Protein AF-A0A2D9CFL4-F1 (afdb_monomer)

Structure (mmCIF, N/CA/C/O backbone):
data_AF-A0A2D9CFL4-F1
#
_entry.id   AF-A0A2D9CFL4-F1
#
loop_
_atom_site.group_PDB
_atom_site.id
_atom_site.type_symbol
_atom_site.label_atom_id
_atom_site.label_alt_id
_atom_site.label_comp_id
_atom_site.label_asym_id
_atom_site.label_entity_id
_atom_site.label_seq_id
_atom_site.pdbx_PDB_ins_code
_atom_site.Cartn_x
_atom_site.Cartn_y
_atom_site.Cartn_z
_atom_site.occupancy
_atom_site.B_iso_or_equiv
_atom_site.auth_seq_id
_atom_site.auth_comp_id
_atom_site.auth_asym_id
_atom_site.auth_atom_id
_atom_site.pdbx_PDB_model_num
ATOM 1 N N . MET A 1 1 ? 8.062 23.855 -57.812 1.00 50.62 1 MET A N 1
ATOM 2 C CA . MET A 1 1 ? 8.316 24.877 -56.775 1.00 50.62 1 MET A CA 1
ATOM 3 C C . MET A 1 1 ? 7.070 25.735 -56.629 1.00 50.62 1 MET A C 1
ATOM 5 O O . MET A 1 1 ? 6.826 26.551 -57.503 1.00 50.62 1 MET A O 1
ATOM 9 N N . GLN A 1 2 ? 6.265 25.506 -55.591 1.00 47.91 2 GLN A N 1
ATOM 10 C CA . GLN A 1 2 ? 5.320 26.486 -55.035 1.00 47.91 2 GLN A CA 1
ATOM 11 C C . GLN A 1 2 ? 4.775 25.897 -53.729 1.00 47.91 2 GLN A C 1
ATOM 13 O O . GLN A 1 2 ? 3.945 24.995 -53.737 1.00 47.91 2 GLN A O 1
ATOM 18 N N . LEU A 1 3 ? 5.356 26.343 -52.616 1.00 55.22 3 LEU A N 1
ATOM 19 C CA . LEU A 1 3 ? 4.914 26.067 -51.252 1.00 55.22 3 LEU A CA 1
ATOM 20 C C . LEU A 1 3 ? 4.151 27.313 -50.791 1.00 55.22 3 LEU A C 1
ATOM 22 O O . LEU A 1 3 ? 4.703 28.411 -50.834 1.00 55.22 3 LEU A O 1
ATOM 26 N N . GLY A 1 4 ? 2.879 27.148 -50.430 1.00 55.41 4 GLY A N 1
ATOM 27 C CA . GLY A 1 4 ? 2.050 28.211 -49.858 1.00 55.41 4 GLY A CA 1
ATOM 28 C C . GLY A 1 4 ? 2.362 28.450 -48.371 1.00 55.41 4 GLY A C 1
ATOM 29 O O . GLY A 1 4 ? 2.884 27.548 -47.712 1.00 55.41 4 GLY A O 1
ATOM 30 N N . PRO A 1 5 ? 2.065 29.646 -47.830 1.00 69.44 5 PRO A N 1
ATOM 31 C CA . PRO A 1 5 ? 2.371 29.995 -46.446 1.00 69.44 5 PRO A CA 1
ATOM 32 C C . PRO A 1 5 ? 1.355 29.397 -45.461 1.00 69.44 5 PRO A C 1
ATOM 34 O O . PRO A 1 5 ? 0.146 29.555 -45.610 1.00 69.44 5 PRO A O 1
ATOM 37 N N . THR A 1 6 ? 1.867 28.732 -44.427 1.00 69.44 6 THR A N 1
ATOM 38 C CA . THR A 1 6 ? 1.107 28.238 -43.273 1.00 69.44 6 THR A CA 1
ATOM 39 C C . THR A 1 6 ? 0.969 29.333 -42.214 1.00 69.44 6 THR A C 1
ATOM 41 O O . THR A 1 6 ? 1.965 29.786 -41.650 1.00 69.44 6 THR A O 1
ATOM 44 N N . THR A 1 7 ? -0.267 29.738 -41.938 1.00 72.69 7 THR A N 1
ATOM 45 C CA . THR A 1 7 ? -0.668 30.647 -40.854 1.00 72.69 7 THR A CA 1
ATOM 46 C C . THR A 1 7 ? -0.643 29.916 -39.500 1.00 72.69 7 THR A C 1
ATOM 48 O O . THR A 1 7 ? -1.196 28.818 -39.421 1.00 72.69 7 THR A O 1
ATOM 51 N N . PRO A 1 8 ? -0.050 30.468 -38.424 1.00 72.19 8 PRO A N 1
ATOM 52 C CA . PRO A 1 8 ? -0.165 29.893 -37.082 1.00 72.19 8 PRO A CA 1
ATOM 53 C C . PRO A 1 8 ? -1.479 30.317 -36.389 1.00 72.19 8 PRO A C 1
ATOM 55 O O . PRO A 1 8 ? -1.958 31.428 -36.633 1.00 72.19 8 PRO A O 1
ATOM 58 N N . PRO A 1 9 ? -2.064 29.479 -35.510 1.00 65.88 9 PRO A N 1
ATOM 59 C CA . PRO A 1 9 ? -3.259 29.843 -34.756 1.00 65.88 9 PRO A CA 1
ATOM 60 C C . PRO A 1 9 ? -2.942 30.843 -33.633 1.00 65.88 9 PRO A C 1
ATOM 62 O O . PRO A 1 9 ? -2.018 30.654 -32.839 1.00 65.88 9 PRO A O 1
ATOM 65 N N . GLN A 1 10 ? -3.740 31.911 -33.590 1.00 53.06 10 GLN A N 1
ATOM 66 C CA . GLN A 1 10 ? -3.838 32.874 -32.496 1.00 53.06 10 GLN A CA 1
ATOM 67 C C . GLN A 1 10 ? -4.411 32.182 -31.257 1.00 53.06 10 GLN A C 1
ATOM 69 O O . GLN A 1 10 ? -5.483 31.587 -31.315 1.00 53.06 10 GLN A O 1
ATOM 74 N N . ASN A 1 11 ? -3.695 32.273 -30.139 1.00 61.00 11 ASN A N 1
ATOM 75 C CA . ASN A 1 11 ? -4.182 31.826 -28.843 1.00 61.00 11 ASN A CA 1
ATOM 76 C C . ASN A 1 11 ? -5.005 32.973 -28.238 1.00 61.00 11 ASN A C 1
ATOM 78 O O . ASN A 1 11 ? -4.448 34.002 -27.852 1.00 61.00 11 ASN A O 1
ATOM 82 N N . GLU A 1 12 ? -6.328 32.820 -28.238 1.00 51.22 12 GLU A N 1
ATOM 83 C CA . GLU A 1 12 ? -7.259 33.769 -27.637 1.00 51.22 12 GLU A CA 1
ATOM 84 C C . GLU A 1 12 ? -7.148 33.740 -26.111 1.00 51.22 12 GLU A C 1
ATOM 86 O O . GLU A 1 12 ? -7.230 32.707 -25.448 1.00 51.22 12 GLU A O 1
ATOM 91 N N . GLN A 1 13 ? -6.946 34.931 -25.571 1.00 62.47 13 GLN A N 1
ATOM 92 C CA . GLN A 1 13 ? -6.847 35.257 -24.165 1.00 62.47 13 GLN A CA 1
ATOM 93 C C . GLN A 1 13 ? -8.189 35.870 -23.749 1.00 62.47 13 GLN A C 1
ATOM 95 O O . GLN A 1 13 ? -8.531 36.929 -24.277 1.00 62.47 13 GLN A O 1
ATOM 100 N N . PRO A 1 14 ? -8.957 35.290 -22.812 1.00 63.66 14 PRO A N 1
ATOM 101 C CA . PRO A 1 14 ? -10.066 36.009 -22.217 1.00 63.66 14 PRO A CA 1
ATOM 102 C C . PRO A 1 14 ? -9.584 36.749 -20.969 1.00 63.66 14 PRO A C 1
ATOM 104 O O . PRO A 1 14 ? -9.330 36.168 -19.916 1.00 63.66 14 PRO A O 1
ATOM 107 N N . ALA A 1 15 ? -9.472 38.067 -21.120 1.00 51.94 15 ALA A N 1
ATOM 108 C CA . ALA A 1 15 ? -9.584 39.022 -20.032 1.00 51.94 15 ALA A CA 1
ATOM 109 C C . ALA A 1 15 ? -11.064 39.393 -19.865 1.00 51.94 15 ALA A C 1
ATOM 111 O O . ALA A 1 15 ? -11.655 39.931 -20.795 1.00 51.94 15 ALA A O 1
ATOM 112 N N . ALA A 1 16 ? -11.643 39.116 -18.698 1.00 51.16 16 ALA A N 1
ATOM 113 C CA . ALA A 1 16 ? -12.886 39.690 -18.170 1.00 51.16 16 ALA A CA 1
ATOM 114 C C . ALA A 1 16 ? -13.160 39.022 -16.809 1.00 51.16 16 ALA A C 1
ATOM 116 O O . ALA A 1 16 ? -12.862 37.848 -16.649 1.00 51.16 16 ALA A O 1
ATOM 117 N N . GLN A 1 17 ? -13.760 39.617 -15.790 1.00 50.66 17 GLN A N 1
ATOM 118 C CA . GLN A 1 17 ? -14.129 40.985 -15.464 1.00 50.66 17 GLN A CA 1
ATOM 119 C C . GLN A 1 17 ? -14.566 40.920 -13.997 1.00 50.66 17 GLN A C 1
ATOM 121 O O . GLN A 1 17 ? -15.174 39.947 -13.553 1.00 50.66 17 GLN A O 1
ATOM 126 N N . SER A 1 18 ? -14.258 41.978 -13.266 1.00 55.12 18 SER A N 1
ATOM 127 C CA . SER A 1 18 ? -14.829 42.322 -11.974 1.00 55.12 18 SER A CA 1
ATOM 128 C C . SER A 1 18 ? -16.361 42.314 -12.012 1.00 55.12 18 SER A C 1
ATOM 130 O O . SER A 1 18 ? -16.948 42.925 -12.902 1.00 55.12 18 SER A O 1
ATOM 132 N N . ALA A 1 19 ? -17.005 41.752 -10.993 1.00 48.12 19 ALA A N 1
ATOM 133 C CA . ALA A 1 19 ? -18.333 42.192 -10.581 1.00 48.12 19 ALA A CA 1
ATOM 134 C C . ALA A 1 19 ? -18.499 41.977 -9.077 1.00 48.12 19 ALA A C 1
ATOM 136 O O . ALA A 1 19 ? -18.469 40.857 -8.573 1.00 48.12 19 ALA A O 1
ATOM 137 N N . ALA A 1 20 ? -18.639 43.098 -8.379 1.00 53.94 20 ALA A N 1
ATOM 138 C CA . ALA A 1 20 ? -19.121 43.176 -7.019 1.00 53.94 20 ALA A CA 1
ATOM 139 C C . ALA A 1 20 ? -20.536 42.589 -6.926 1.00 53.94 20 ALA A C 1
ATOM 141 O O . ALA A 1 20 ? -21.371 42.818 -7.802 1.00 53.94 20 ALA A O 1
ATOM 142 N N . THR A 1 21 ? -20.834 41.886 -5.840 1.00 50.22 21 THR A N 1
ATOM 143 C CA . THR A 1 21 ? -22.212 41.714 -5.380 1.00 50.22 21 THR A CA 1
ATOM 144 C C . THR A 1 21 ? -22.202 41.712 -3.860 1.00 50.22 21 THR A C 1
ATOM 146 O O . THR A 1 21 ? -21.910 40.709 -3.215 1.00 50.22 21 THR A O 1
ATOM 149 N N . ASP A 1 22 ? -22.486 42.896 -3.324 1.00 48.88 22 ASP A N 1
ATOM 150 C CA . ASP A 1 22 ? -23.116 43.082 -2.026 1.00 48.88 22 ASP A CA 1
ATOM 151 C C . ASP A 1 22 ? -24.413 42.269 -1.975 1.00 48.88 22 ASP A C 1
ATOM 153 O O . ASP A 1 22 ? -25.321 42.481 -2.779 1.00 48.88 22 ASP A O 1
ATOM 157 N N . ALA A 1 23 ? -24.511 41.367 -1.005 1.00 48.19 23 ALA A N 1
ATOM 158 C CA . ALA A 1 23 ? -25.781 40.868 -0.502 1.00 48.19 23 ALA A CA 1
ATOM 159 C C . ALA A 1 23 ? -25.583 40.419 0.948 1.00 48.19 23 ALA A C 1
ATOM 161 O O . ALA A 1 23 ? -25.202 39.286 1.237 1.00 48.19 23 ALA A O 1
ATOM 162 N N . GLN A 1 24 ? -25.841 41.351 1.865 1.00 51.19 24 GLN A N 1
ATOM 163 C CA . GLN A 1 24 ? -26.189 41.044 3.245 1.00 51.19 24 GLN A CA 1
ATOM 164 C C . GLN A 1 24 ? -27.402 40.108 3.244 1.00 51.19 24 GLN A C 1
ATOM 166 O O . GLN A 1 24 ? -28.500 40.509 2.862 1.00 51.19 24 GLN A O 1
ATOM 171 N N . MET A 1 25 ? -27.210 38.873 3.700 1.00 50.62 25 MET A N 1
ATOM 172 C CA . MET A 1 25 ? -28.300 37.989 4.088 1.00 50.62 25 MET A CA 1
ATOM 173 C C . MET A 1 25 ? -28.010 37.487 5.498 1.00 50.62 25 MET A C 1
ATOM 175 O O . MET A 1 25 ? -27.181 36.612 5.728 1.00 50.62 25 MET A O 1
ATOM 179 N N . THR A 1 26 ? -28.669 38.139 6.449 1.00 51.66 26 THR A N 1
ATOM 180 C CA . THR A 1 26 ? -28.831 37.716 7.836 1.00 51.66 26 THR A CA 1
ATOM 181 C C . THR A 1 26 ? -29.447 36.323 7.862 1.00 51.66 26 THR A C 1
ATOM 183 O O . THR A 1 26 ? -30.619 36.160 7.520 1.00 51.66 26 THR A O 1
ATOM 186 N N . GLN A 1 27 ? -28.656 35.328 8.255 1.00 43.97 27 GLN A N 1
ATOM 187 C CA . GLN A 1 27 ? -29.139 33.989 8.551 1.00 43.97 27 GLN A CA 1
ATOM 188 C C . GLN A 1 27 ? -28.862 33.711 10.028 1.00 43.97 27 GLN A C 1
ATOM 190 O O . GLN A 1 27 ? -27.739 33.404 10.428 1.00 43.97 27 GLN A O 1
ATOM 195 N N . ASP A 1 28 ? -29.910 33.892 10.834 1.00 47.69 28 ASP A N 1
ATOM 196 C CA . ASP A 1 28 ? -30.005 33.370 12.193 1.00 47.69 28 ASP A CA 1
ATOM 197 C C . ASP A 1 28 ? -29.643 31.883 12.166 1.00 47.69 28 ASP A C 1
ATOM 199 O O . ASP A 1 28 ? -30.346 31.063 11.571 1.00 47.69 28 ASP A O 1
ATOM 203 N N . THR A 1 29 ? -28.510 31.548 12.780 1.00 45.47 29 THR A N 1
ATOM 204 C CA . THR A 1 29 ? -28.072 30.166 12.963 1.00 45.47 29 THR A CA 1
ATOM 205 C C . THR A 1 29 ? -28.449 29.766 14.389 1.00 45.47 29 THR A C 1
ATOM 207 O O . THR A 1 29 ? -27.971 30.405 15.327 1.00 45.47 29 THR A O 1
ATOM 210 N N . PRO A 1 30 ? -29.323 28.764 14.587 1.00 55.56 30 PRO A N 1
ATOM 211 C CA . PRO A 1 30 ? -29.626 28.260 15.913 1.00 55.56 30 PRO A CA 1
ATOM 212 C C . PRO A 1 30 ? -28.380 27.611 16.513 1.00 55.56 30 PRO A C 1
ATOM 214 O O . PRO A 1 30 ? -27.692 26.819 15.870 1.00 55.56 30 PRO A O 1
ATOM 217 N N . ASP A 1 31 ? -28.139 27.997 17.758 1.00 49.88 31 ASP A N 1
ATOM 218 C CA . ASP A 1 31 ? -27.140 27.540 18.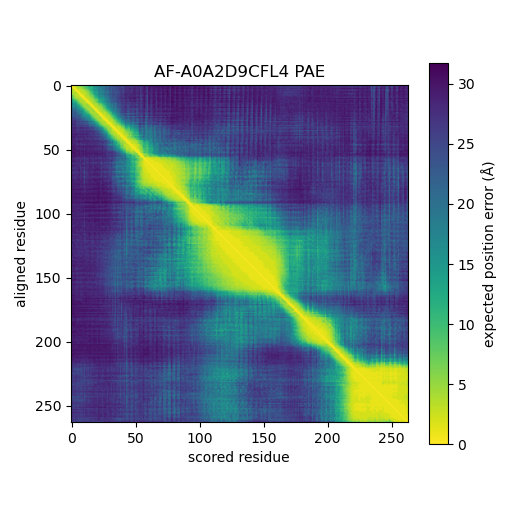713 1.00 49.88 31 ASP A CA 1
ATOM 219 C C . ASP A 1 31 ? -27.034 26.001 18.748 1.00 49.88 31 ASP A C 1
ATOM 221 O O . ASP A 1 31 ? -27.702 25.315 19.522 1.00 49.88 31 ASP A O 1
ATOM 225 N N . SER A 1 32 ? -26.226 25.432 17.850 1.00 46.88 32 SER A N 1
ATOM 226 C CA . SER A 1 32 ? -25.741 24.063 17.979 1.00 46.88 32 SER A CA 1
ATOM 227 C C . SER A 1 32 ? -24.405 24.140 18.698 1.00 46.88 32 SER A C 1
ATOM 229 O O . SER A 1 32 ? -23.429 24.625 18.124 1.00 46.88 32 SER A O 1
ATOM 231 N N . GLY A 1 33 ? -24.370 23.672 19.945 1.00 51.31 33 GLY A N 1
ATOM 232 C CA . GLY A 1 33 ? -23.150 23.498 20.723 1.00 51.31 33 GLY A CA 1
ATOM 233 C C . GLY A 1 33 ? -22.171 22.585 19.990 1.00 51.31 33 GLY A C 1
ATOM 234 O O . GLY A 1 33 ? -22.186 21.366 20.154 1.00 51.31 33 GLY A O 1
ATOM 235 N N . VAL A 1 34 ? -21.326 23.187 19.157 1.00 44.16 34 VAL A N 1
ATOM 236 C CA . VAL A 1 34 ? -20.153 22.542 18.588 1.00 44.16 34 VAL A CA 1
ATOM 237 C C . VAL A 1 34 ? -19.165 22.425 19.733 1.00 44.16 34 VAL A C 1
ATOM 239 O O . VAL A 1 34 ? -18.639 23.418 20.229 1.00 44.16 34 VAL A O 1
ATOM 242 N N . VAL A 1 35 ? -18.953 21.191 20.181 1.00 54.66 35 VAL A N 1
ATOM 243 C CA . VAL A 1 35 ? -17.820 20.829 21.024 1.00 54.66 35 VAL A CA 1
ATOM 244 C C . VAL A 1 35 ? -16.569 21.288 20.285 1.00 54.66 35 VAL A C 1
ATOM 246 O O . VAL A 1 35 ? -16.201 20.717 19.258 1.00 54.66 35 VAL A O 1
ATOM 249 N N . GLU A 1 36 ? -15.958 22.360 20.782 1.00 43.25 36 GLU A N 1
ATOM 250 C CA . GLU A 1 36 ? -14.652 22.838 20.358 1.00 43.25 36 GLU A CA 1
ATOM 251 C C . GLU A 1 36 ? -13.648 21.731 20.685 1.00 43.25 36 GLU A C 1
ATOM 253 O O . GLU A 1 36 ? -13.097 21.636 21.782 1.00 43.25 36 GLU A O 1
ATOM 258 N N . VAL A 1 37 ? -13.472 20.811 19.736 1.00 55.53 37 VAL A N 1
ATOM 259 C CA . VAL A 1 37 ? -12.362 19.872 19.747 1.00 55.53 37 VAL A CA 1
ATOM 260 C C . VAL A 1 37 ? -11.133 20.738 19.559 1.00 55.53 37 VAL A C 1
ATOM 262 O O . VAL A 1 37 ? -10.772 21.111 18.446 1.00 55.53 37 VAL A O 1
ATOM 265 N N . GLN A 1 38 ? -10.535 21.102 20.688 1.00 49.78 38 GLN A N 1
ATOM 266 C CA . GLN A 1 38 ? -9.247 21.751 20.790 1.00 49.78 38 GLN A CA 1
ATOM 267 C C . GLN A 1 38 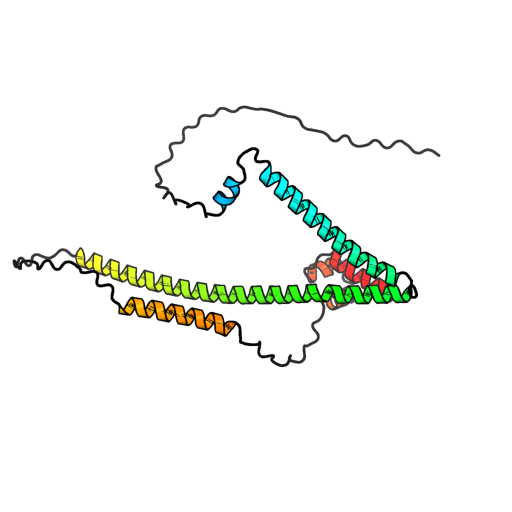? -8.218 20.821 20.142 1.00 49.78 38 GLN A C 1
ATOM 269 O O . GLN A 1 38 ? -7.602 19.978 20.793 1.00 49.78 38 GLN A O 1
ATOM 274 N N . THR A 1 39 ? -8.079 20.927 18.820 1.00 52.44 39 THR A N 1
ATOM 275 C CA . THR A 1 39 ? -7.041 20.255 18.054 1.00 52.44 39 THR A CA 1
ATOM 276 C C . THR A 1 39 ? -5.725 20.861 18.502 1.00 52.44 39 THR A C 1
ATOM 278 O O . THR A 1 39 ? -5.308 21.911 18.014 1.00 52.44 39 THR A O 1
ATOM 281 N N . GLN A 1 40 ? -5.099 20.227 19.493 1.00 55.34 40 GLN A N 1
ATOM 282 C CA . GLN A 1 40 ? -3.728 20.521 19.866 1.00 55.34 40 GLN A CA 1
ATOM 283 C C . GLN A 1 40 ? -2.885 20.404 18.594 1.00 55.34 40 GLN A C 1
ATOM 285 O O . GLN A 1 40 ? -2.874 19.333 17.978 1.00 55.34 40 GLN A O 1
ATOM 290 N N . PRO A 1 41 ? -2.216 21.485 18.160 1.00 53.94 41 PRO A N 1
ATOM 291 C CA . PRO A 1 41 ? -1.360 21.430 16.994 1.00 53.94 41 PRO A CA 1
ATOM 292 C C . PRO A 1 41 ? -0.260 20.413 17.288 1.00 53.94 41 PRO A C 1
ATOM 294 O O . PRO A 1 41 ? 0.592 20.616 18.153 1.00 53.94 41 PRO A O 1
ATOM 297 N N . SER A 1 42 ? -0.317 19.281 16.589 1.00 60.19 42 SER A N 1
ATOM 298 C CA . SER A 1 42 ? 0.716 18.254 16.597 1.00 60.19 42 SER A CA 1
ATOM 299 C C . SER A 1 42 ? 2.075 18.929 16.395 1.00 60.19 42 SER A C 1
ATOM 301 O O . SER A 1 42 ? 2.287 19.605 15.385 1.00 60.19 42 SER A O 1
ATOM 303 N N . GLY A 1 43 ? 2.959 18.782 17.388 1.00 56.03 43 GLY A N 1
ATOM 304 C CA . GLY A 1 43 ? 4.163 19.585 17.653 1.00 56.03 43 GLY A CA 1
ATOM 305 C C . GLY A 1 43 ? 5.292 19.557 16.617 1.00 56.03 43 GLY A C 1
ATOM 306 O O . GLY A 1 43 ? 6.444 19.784 16.972 1.00 56.03 43 GLY A O 1
ATOM 307 N N . TYR A 1 44 ? 4.991 19.311 15.345 1.00 59.22 44 TYR A N 1
ATOM 308 C CA . TYR A 1 44 ? 5.951 19.390 14.246 1.00 59.22 44 TYR A CA 1
ATOM 309 C C . TYR A 1 44 ? 5.935 20.751 13.531 1.00 59.22 44 TYR A C 1
ATOM 311 O O . TYR A 1 44 ? 6.928 21.114 12.904 1.00 59.22 44 TYR A O 1
ATOM 319 N N . GLY A 1 45 ? 4.861 21.541 13.664 1.00 54.34 45 GLY A N 1
ATOM 320 C CA . GLY A 1 45 ? 4.751 22.862 13.022 1.00 54.34 45 GLY A CA 1
ATOM 321 C C . GLY A 1 45 ? 5.665 23.939 13.624 1.00 54.34 45 GLY A C 1
ATOM 322 O O . GLY A 1 45 ? 6.217 24.764 12.901 1.00 54.34 45 GLY A O 1
ATOM 323 N N . SER A 1 46 ? 5.921 23.889 14.934 1.00 60.38 46 SER A N 1
ATOM 324 C CA . SER A 1 46 ? 6.671 24.938 15.644 1.00 60.38 46 SER A CA 1
ATOM 325 C C . SER A 1 46 ? 8.189 24.886 15.435 1.00 60.38 46 SER A C 1
ATOM 327 O O . SER A 1 46 ? 8.882 25.874 15.686 1.00 60.38 46 SER A O 1
ATOM 329 N N . LEU A 1 47 ? 8.728 23.757 14.958 1.00 60.94 47 LEU A N 1
ATOM 330 C CA . LEU A 1 47 ? 10.141 23.664 14.584 1.00 60.94 47 LEU A CA 1
ATOM 331 C C . LEU A 1 47 ? 10.423 24.368 13.257 1.00 60.94 47 LEU A C 1
ATOM 333 O O . LEU A 1 47 ? 11.464 25.004 13.136 1.00 60.94 47 LEU A O 1
ATOM 337 N N . LEU A 1 48 ? 9.504 24.306 12.290 1.00 57.34 48 LEU A N 1
ATOM 338 C CA . LEU A 1 48 ? 9.672 24.956 10.986 1.00 57.34 48 LEU A CA 1
ATOM 339 C C . LEU A 1 48 ? 9.450 26.470 11.061 1.00 57.34 48 LEU A C 1
ATOM 341 O O . LEU A 1 48 ? 10.153 27.227 10.396 1.00 57.34 48 LEU A O 1
ATOM 345 N N . GLU A 1 49 ? 8.556 26.927 11.934 1.00 57.03 49 GLU A N 1
ATOM 346 C CA . GLU A 1 49 ? 8.249 28.353 12.087 1.00 57.03 49 GLU A CA 1
ATOM 347 C C . GLU A 1 49 ? 9.404 29.150 12.729 1.00 57.03 49 GLU A C 1
ATOM 349 O O . GLU A 1 49 ? 9.612 30.319 12.412 1.00 57.03 49 GLU A O 1
ATOM 354 N N . ARG A 1 50 ? 10.264 28.496 13.529 1.00 57.72 50 ARG A N 1
ATOM 355 C CA . ARG A 1 50 ? 11.503 29.106 14.056 1.00 57.72 50 ARG A CA 1
ATOM 356 C C . ARG A 1 50 ? 12.572 29.371 12.994 1.00 57.72 50 ARG A C 1
ATOM 358 O O . ARG A 1 50 ? 13.457 30.188 13.236 1.00 57.72 50 ARG A O 1
ATOM 365 N N . PHE A 1 51 ? 12.514 28.712 11.837 1.00 57.59 51 PHE A N 1
ATOM 366 C CA . PHE A 1 51 ? 13.495 28.918 10.766 1.00 57.59 51 PHE A CA 1
ATOM 367 C C . PHE A 1 51 ? 13.125 30.053 9.808 1.00 57.59 51 PHE A C 1
ATOM 369 O O . PHE A 1 51 ? 13.949 30.414 8.971 1.00 57.59 51 PHE A O 1
ATOM 376 N N . ASN A 1 52 ? 11.935 30.645 9.952 1.00 58.38 52 ASN A N 1
ATOM 377 C CA . ASN A 1 52 ? 11.456 31.708 9.068 1.00 58.38 52 ASN A CA 1
ATOM 378 C C . ASN A 1 52 ? 11.655 33.130 9.638 1.00 58.38 52 ASN A C 1
ATOM 380 O O . ASN A 1 52 ? 11.121 34.096 9.101 1.00 58.38 52 ASN A O 1
ATOM 384 N N . ALA A 1 53 ? 12.435 33.277 10.718 1.00 55.78 53 ALA A N 1
ATOM 385 C CA . ALA A 1 53 ? 12.800 34.578 11.278 1.00 55.78 53 ALA A CA 1
ATOM 386 C C . ALA A 1 53 ? 13.893 35.264 10.427 1.00 55.78 53 ALA A C 1
ATOM 388 O O . ALA A 1 53 ? 15.092 35.017 10.570 1.00 55.78 53 ALA A O 1
ATOM 389 N N . GLU A 1 54 ? 13.403 36.078 9.494 1.00 57.06 54 GLU A N 1
ATOM 390 C CA . GLU A 1 54 ? 13.976 37.254 8.828 1.00 57.06 54 GLU A CA 1
ATOM 391 C C . GLU A 1 54 ? 15.502 37.493 8.963 1.00 57.06 54 GLU A C 1
ATOM 393 O O . GLU A 1 54 ? 16.023 37.932 9.987 1.00 57.06 54 GLU A O 1
ATOM 398 N N . ASN A 1 55 ? 16.216 37.303 7.845 1.00 61.25 55 ASN A N 1
ATOM 399 C CA . ASN A 1 55 ? 17.551 37.850 7.537 1.00 61.25 55 ASN A CA 1
ATOM 400 C C . ASN A 1 55 ? 18.764 37.358 8.345 1.00 61.25 55 ASN A C 1
ATOM 402 O O . ASN A 1 55 ? 19.795 38.037 8.383 1.00 61.25 55 ASN A O 1
ATOM 406 N N . SER A 1 56 ? 18.733 36.154 8.916 1.00 64.25 56 SER A N 1
ATOM 407 C CA . SER A 1 56 ? 19.980 35.551 9.396 1.00 64.25 56 SER A CA 1
ATOM 408 C C . SER A 1 56 ? 20.803 35.004 8.214 1.00 64.25 56 SER A C 1
ATOM 410 O O . SER A 1 56 ? 20.386 34.126 7.466 1.00 64.25 56 SER A O 1
ATOM 412 N N . LEU A 1 57 ? 22.012 35.538 8.021 1.00 79.38 57 LEU A N 1
ATOM 413 C CA . LEU A 1 57 ? 22.992 35.066 7.025 1.00 79.38 57 LEU A CA 1
ATOM 414 C C . LEU A 1 57 ? 23.393 33.589 7.232 1.00 79.38 57 LEU A C 1
ATOM 416 O O . LEU A 1 57 ? 23.833 32.922 6.298 1.00 79.38 57 LEU A O 1
ATOM 420 N N . LEU A 1 58 ? 23.224 33.071 8.451 1.00 78.81 58 LEU A N 1
ATOM 421 C CA . LEU A 1 58 ? 23.606 31.720 8.867 1.00 78.81 58 LEU A CA 1
ATOM 422 C C . LEU A 1 58 ? 22.838 30.580 8.161 1.00 78.81 58 LEU A C 1
ATOM 424 O O . LEU A 1 58 ? 23.508 29.711 7.599 1.00 78.81 58 LEU A O 1
ATOM 428 N N . PRO A 1 59 ? 21.489 30.537 8.129 1.00 82.75 59 PRO A N 1
ATOM 429 C CA . PRO A 1 59 ? 20.751 29.501 7.400 1.00 82.75 59 PRO A CA 1
ATOM 430 C C . PRO A 1 59 ? 21.059 29.493 5.899 1.00 82.75 59 PRO A C 1
ATOM 432 O O . PRO A 1 59 ? 21.211 28.418 5.320 1.00 82.75 59 PRO A O 1
ATOM 435 N N . ASN A 1 60 ? 21.256 30.660 5.277 1.00 83.88 60 ASN A N 1
ATOM 436 C CA . ASN A 1 60 ? 21.612 30.736 3.857 1.00 83.88 60 ASN A CA 1
ATOM 437 C C . ASN A 1 60 ? 22.987 30.108 3.577 1.00 83.88 60 ASN A C 1
ATOM 439 O O . ASN A 1 60 ? 23.134 29.354 2.615 1.00 83.88 60 ASN A O 1
ATOM 443 N N . ILE A 1 61 ? 23.982 30.346 4.439 1.00 91.94 61 ILE A N 1
ATOM 444 C CA . ILE A 1 61 ? 25.310 29.721 4.319 1.00 91.94 61 ILE A CA 1
ATOM 445 C C . ILE A 1 61 ? 25.219 28.197 4.486 1.00 91.94 61 ILE A C 1
ATOM 447 O O . ILE A 1 61 ? 25.903 27.463 3.772 1.00 91.94 61 ILE A O 1
ATOM 451 N N . LEU A 1 62 ? 24.354 27.705 5.378 1.00 92.00 62 LEU A N 1
ATOM 452 C CA . LEU A 1 62 ? 24.169 26.269 5.598 1.00 92.00 62 LEU A CA 1
ATOM 453 C C . LEU A 1 62 ? 23.513 25.584 4.391 1.00 92.00 62 LEU A C 1
ATOM 455 O O . LEU A 1 62 ? 23.980 24.527 3.968 1.00 92.00 62 LEU A O 1
ATOM 459 N N . ILE A 1 63 ? 22.496 26.206 3.786 1.00 90.38 63 ILE A N 1
ATOM 460 C CA . ILE A 1 63 ? 21.844 25.692 2.570 1.00 90.38 63 ILE A CA 1
ATOM 461 C C . ILE A 1 63 ? 22.829 25.675 1.397 1.00 90.38 63 ILE A C 1
ATOM 463 O O . ILE A 1 63 ? 22.950 24.657 0.715 1.00 90.38 63 ILE A O 1
ATOM 467 N N . ILE A 1 64 ? 23.586 26.759 1.192 1.00 94.94 64 ILE A N 1
ATOM 468 C CA . ILE A 1 64 ? 24.613 26.824 0.141 1.00 94.94 64 ILE A CA 1
ATOM 469 C C . ILE A 1 64 ? 25.682 25.748 0.381 1.00 94.94 64 ILE A C 1
ATOM 471 O O . ILE A 1 64 ? 26.056 25.035 -0.548 1.00 94.94 64 ILE A O 1
ATOM 475 N N . GLY A 1 65 ? 26.129 25.571 1.627 1.00 96.44 65 GLY A N 1
ATOM 476 C CA . GLY A 1 65 ? 27.091 24.535 2.002 1.00 96.44 65 GLY A CA 1
ATOM 477 C C . GLY A 1 65 ? 26.582 23.119 1.723 1.00 96.44 65 GLY A C 1
ATOM 478 O O . GLY A 1 65 ? 27.298 22.316 1.121 1.00 96.44 65 GLY A O 1
ATOM 479 N N . ALA A 1 66 ? 25.333 22.824 2.090 1.00 95.69 66 ALA A N 1
ATOM 480 C CA . ALA A 1 66 ? 24.697 21.538 1.814 1.00 95.69 66 ALA A CA 1
ATOM 481 C C . ALA A 1 66 ? 24.563 21.283 0.304 1.00 95.69 66 ALA A C 1
ATOM 483 O O . ALA A 1 66 ? 24.855 20.184 -0.171 1.00 95.69 66 ALA A O 1
ATOM 484 N N . MET A 1 67 ? 24.199 22.310 -0.469 1.00 96.19 67 MET A N 1
ATOM 485 C CA . MET A 1 67 ? 24.066 22.200 -1.920 1.00 96.19 67 MET A CA 1
ATOM 486 C C . MET A 1 67 ? 25.422 21.953 -2.599 1.00 96.19 67 MET A C 1
ATOM 488 O O . MET A 1 67 ? 25.538 21.072 -3.450 1.00 96.19 67 MET A O 1
ATOM 492 N N . VAL A 1 68 ? 26.477 22.657 -2.174 1.00 97.25 68 VAL A N 1
ATOM 493 C CA . VAL A 1 68 ? 27.849 22.442 -2.667 1.00 97.25 68 VAL A CA 1
ATOM 494 C C . VAL A 1 68 ? 28.354 21.046 -2.300 1.00 97.25 68 VAL A C 1
ATOM 496 O O . VAL A 1 68 ? 28.961 20.377 -3.139 1.00 97.25 68 VAL A O 1
ATOM 499 N N . MET A 1 69 ? 28.072 20.565 -1.085 1.00 96.88 69 MET A N 1
ATOM 500 C CA . MET A 1 69 ? 28.437 19.211 -0.662 1.00 96.88 69 MET A CA 1
ATOM 501 C C . MET A 1 69 ? 27.739 18.147 -1.522 1.00 96.88 69 MET A C 1
ATOM 503 O O . MET A 1 69 ? 28.378 17.182 -1.943 1.00 96.88 69 MET A O 1
ATOM 507 N N . LEU A 1 70 ? 26.456 18.340 -1.836 1.00 96.50 70 LEU A N 1
ATOM 508 C CA . LEU A 1 70 ? 25.691 17.435 -2.691 1.00 96.50 70 LEU A CA 1
ATOM 509 C C . LEU A 1 70 ? 26.251 17.397 -4.120 1.00 96.50 70 LEU A C 1
ATOM 511 O O . LEU A 1 70 ? 26.500 16.316 -4.657 1.00 96.50 70 LEU A O 1
ATOM 515 N N . VAL A 1 71 ? 26.538 18.562 -4.710 1.00 96.31 71 VAL A N 1
ATOM 516 C CA . VAL A 1 71 ? 27.176 18.659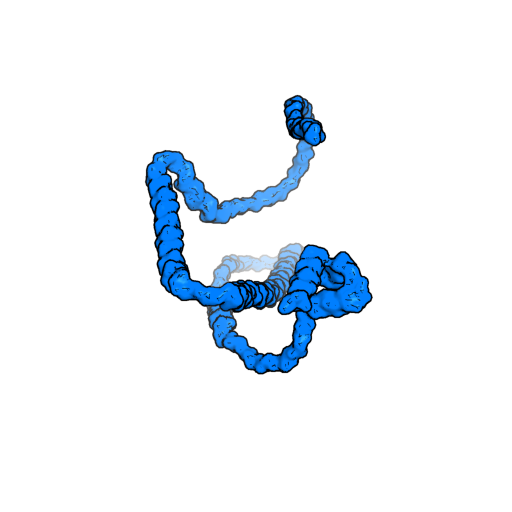 -6.034 1.00 96.31 71 VAL A CA 1
ATOM 517 C C . VAL A 1 71 ? 28.559 18.002 -6.023 1.00 96.31 71 VAL A C 1
ATOM 519 O O . VAL A 1 71 ? 28.904 17.273 -6.954 1.00 96.31 71 VAL A O 1
ATOM 522 N N . PHE A 1 72 ? 29.340 18.188 -4.957 1.00 97.19 72 PHE A N 1
ATOM 523 C CA . PHE A 1 72 ? 30.647 17.551 -4.805 1.00 97.19 72 PHE A CA 1
ATOM 524 C C . PHE A 1 72 ? 30.544 16.022 -4.723 1.00 97.19 72 PHE A C 1
ATOM 526 O O . PHE A 1 72 ? 31.303 15.317 -5.393 1.00 97.19 72 PHE A O 1
ATOM 533 N N . LEU A 1 73 ? 29.589 15.489 -3.954 1.00 95.75 73 LEU A N 1
ATOM 534 C CA . LEU A 1 73 ? 29.331 14.048 -3.876 1.00 95.75 73 LEU A CA 1
ATOM 535 C C . LEU A 1 73 ? 28.886 13.484 -5.226 1.00 95.75 73 LEU A C 1
ATOM 537 O O . LEU A 1 73 ? 29.378 12.432 -5.640 1.00 95.75 73 LEU A O 1
ATOM 541 N N . MET A 1 74 ? 28.037 14.211 -5.950 1.00 94.38 74 MET A N 1
ATOM 542 C CA . MET A 1 74 ? 27.581 13.828 -7.281 1.00 94.38 74 MET A CA 1
ATOM 543 C C . MET A 1 74 ? 28.741 13.831 -8.290 1.00 94.38 74 MET A C 1
ATOM 545 O O . MET A 1 74 ? 28.933 12.850 -9.005 1.00 94.38 74 MET A O 1
ATOM 549 N N . MET A 1 75 ? 29.602 14.857 -8.287 1.00 95.00 75 MET A N 1
ATOM 550 C CA . MET A 1 75 ? 30.818 14.883 -9.113 1.00 95.00 75 MET A CA 1
ATOM 551 C C . MET A 1 75 ? 31.799 13.764 -8.747 1.00 95.00 75 MET A C 1
ATOM 553 O O . MET A 1 75 ? 32.431 13.180 -9.631 1.00 95.00 75 MET A O 1
ATOM 557 N N . ARG A 1 76 ? 31.932 13.433 -7.458 1.00 94.06 76 ARG A N 1
ATOM 558 C CA . ARG A 1 76 ? 32.788 12.337 -6.988 1.00 94.06 76 ARG A CA 1
ATOM 559 C C . ARG A 1 76 ? 32.254 10.975 -7.433 1.00 94.06 76 ARG A C 1
ATOM 561 O O . ARG A 1 76 ? 33.044 10.139 -7.871 1.00 94.06 76 ARG A O 1
ATOM 568 N N . ALA A 1 77 ? 30.940 10.767 -7.368 1.00 88.50 77 ALA A N 1
ATOM 569 C CA . ALA A 1 77 ? 30.287 9.562 -7.871 1.00 88.50 77 ALA A CA 1
ATOM 570 C C . ALA A 1 77 ? 30.456 9.441 -9.394 1.00 88.50 77 ALA A C 1
ATOM 572 O O . ALA A 1 77 ? 30.937 8.413 -9.866 1.00 88.50 77 ALA A O 1
ATOM 573 N N . LEU A 1 78 ? 30.200 10.526 -10.136 1.00 88.25 78 LEU A N 1
ATOM 574 C CA . LEU A 1 78 ? 30.346 10.587 -11.594 1.00 88.25 78 LEU A CA 1
ATOM 575 C C . LEU A 1 78 ? 31.785 10.322 -12.056 1.00 88.25 78 LEU A C 1
ATOM 577 O O . LEU A 1 78 ? 31.998 9.592 -13.027 1.00 88.25 78 LEU A O 1
ATOM 581 N N . ARG A 1 79 ? 32.789 10.866 -11.353 1.00 85.88 79 ARG A N 1
ATOM 582 C CA . ARG A 1 79 ? 34.205 10.582 -11.642 1.00 85.88 79 ARG A CA 1
ATOM 583 C C . ARG A 1 79 ? 34.545 9.110 -11.422 1.00 85.88 79 ARG A C 1
ATOM 585 O O . ARG A 1 79 ? 35.248 8.538 -12.254 1.00 85.88 79 ARG A O 1
ATOM 592 N N . LYS A 1 80 ? 34.026 8.488 -10.355 1.00 83.88 80 LYS A N 1
ATOM 593 C CA . LYS A 1 80 ? 34.264 7.066 -10.063 1.00 83.88 80 LYS A CA 1
ATOM 594 C C . LYS A 1 80 ? 33.683 6.160 -11.158 1.00 83.88 80 LYS A C 1
ATOM 596 O O . LYS A 1 80 ? 34.382 5.263 -11.622 1.00 83.88 80 LYS A O 1
ATOM 601 N N . THR A 1 81 ? 32.468 6.431 -11.634 1.00 80.38 81 THR A N 1
ATOM 602 C CA . THR A 1 81 ? 31.858 5.690 -12.757 1.00 80.38 81 THR A CA 1
ATOM 603 C C . THR A 1 81 ? 32.539 5.970 -14.098 1.00 80.38 81 THR A C 1
ATOM 605 O O . THR A 1 81 ? 32.716 5.062 -14.905 1.00 80.38 81 THR A O 1
ATOM 608 N N . SER A 1 82 ? 32.992 7.204 -14.345 1.00 79.38 82 SER A N 1
ATOM 609 C CA . SER A 1 82 ? 33.669 7.548 -15.604 1.00 79.38 82 SER A CA 1
ATOM 610 C C . SER A 1 82 ? 35.024 6.851 -15.748 1.00 79.38 82 SER A C 1
ATOM 612 O O . SER A 1 82 ? 35.377 6.415 -16.844 1.00 79.38 82 SER A O 1
ATOM 614 N N . GLN A 1 83 ? 35.775 6.695 -14.652 1.00 77.94 83 GLN A N 1
ATOM 615 C CA . GLN A 1 83 ? 37.077 6.028 -14.688 1.00 77.94 83 GLN A CA 1
ATOM 616 C C . GLN A 1 83 ? 36.942 4.530 -15.007 1.00 77.94 83 GLN A C 1
ATOM 618 O O . GLN A 1 83 ? 37.736 4.006 -15.783 1.00 77.94 83 GLN A O 1
ATOM 623 N N . GLN A 1 84 ? 35.884 3.876 -14.513 1.00 76.81 84 GLN A N 1
ATOM 624 C CA . GLN A 1 84 ? 35.551 2.494 -14.878 1.00 76.81 84 GLN A CA 1
ATOM 625 C C . GLN A 1 84 ? 35.155 2.365 -16.358 1.00 76.81 84 GLN A C 1
ATOM 627 O O . GLN A 1 84 ? 35.583 1.424 -17.024 1.00 76.81 84 GLN A O 1
ATOM 632 N N . ASN A 1 85 ? 34.422 3.339 -16.910 1.00 70.06 85 ASN A N 1
ATOM 633 C CA . ASN A 1 85 ? 34.073 3.343 -18.335 1.00 70.06 85 ASN A CA 1
ATOM 634 C C . ASN A 1 85 ? 35.280 3.560 -19.261 1.00 70.06 85 ASN A C 1
ATOM 636 O O . ASN A 1 85 ? 35.321 2.998 -20.353 1.00 70.06 85 ASN A O 1
ATOM 640 N N . ARG A 1 86 ? 36.289 4.336 -18.842 1.00 73.69 86 ARG A N 1
ATOM 641 C CA . ARG A 1 86 ? 37.501 4.558 -19.655 1.00 73.69 86 ARG A CA 1
ATOM 642 C C . ARG A 1 86 ? 38.360 3.303 -19.783 1.00 73.69 86 ARG A C 1
ATOM 644 O O . ARG A 1 86 ? 38.903 3.062 -20.853 1.00 73.69 86 ARG A O 1
ATOM 651 N N . SER A 1 87 ? 38.439 2.484 -18.736 1.00 69.75 87 SER A N 1
ATOM 652 C CA . SER A 1 87 ? 39.145 1.199 -18.799 1.00 69.75 87 SER A CA 1
ATOM 653 C C . SER A 1 87 ? 38.441 0.181 -19.705 1.00 69.75 87 SER A C 1
ATOM 655 O O . SER A 1 87 ? 39.112 -0.660 -20.290 1.00 69.75 87 SER A O 1
ATOM 657 N N . ARG A 1 88 ? 37.115 0.281 -19.872 1.00 61.09 88 ARG A N 1
ATOM 658 C CA . ARG A 1 88 ? 36.324 -0.596 -20.757 1.00 61.09 88 ARG A CA 1
ATOM 659 C C . ARG A 1 88 ? 36.343 -0.166 -22.227 1.00 61.09 88 ARG A C 1
ATOM 661 O O . ARG A 1 88 ? 36.189 -1.000 -23.110 1.00 61.09 88 ARG A O 1
ATOM 668 N N . ALA A 1 89 ? 36.587 1.114 -22.512 1.00 65.25 89 ALA A N 1
ATOM 669 C CA . ALA A 1 89 ? 36.594 1.640 -23.879 1.00 65.25 89 ALA A CA 1
ATOM 670 C C . ALA A 1 89 ? 37.728 1.090 -24.770 1.00 65.25 89 ALA A C 1
ATOM 672 O O . ALA A 1 89 ? 37.602 1.138 -25.988 1.00 65.25 89 ALA A O 1
ATOM 673 N N . ASN A 1 90 ? 38.801 0.537 -24.193 1.00 64.44 90 ASN A N 1
ATOM 674 C CA . ASN A 1 90 ? 39.888 -0.089 -24.959 1.00 64.44 90 ASN A CA 1
ATOM 675 C C . ASN A 1 90 ? 39.683 -1.594 -25.206 1.00 64.44 90 ASN A C 1
ATOM 677 O O . ASN A 1 90 ? 40.471 -2.206 -25.921 1.00 64.44 90 ASN A O 1
ATOM 681 N N . THR A 1 91 ? 38.618 -2.184 -24.664 1.00 67.06 91 THR A N 1
ATOM 682 C CA . THR A 1 91 ? 38.235 -3.585 -24.884 1.00 67.06 91 THR A CA 1
ATOM 683 C C . THR A 1 91 ? 36.881 -3.601 -25.585 1.00 67.06 91 THR A C 1
ATOM 685 O O . THR A 1 91 ? 35.889 -4.095 -25.063 1.00 67.06 91 THR A O 1
ATOM 688 N N . MET A 1 92 ? 36.794 -2.960 -26.753 1.00 58.97 92 MET A N 1
ATOM 689 C CA . MET A 1 92 ? 35.566 -2.990 -27.544 1.00 58.97 92 MET A CA 1
ATOM 690 C C . MET A 1 92 ? 35.433 -4.361 -28.206 1.00 58.97 92 MET A C 1
ATOM 692 O O . MET A 1 92 ? 35.923 -4.575 -29.312 1.00 58.97 92 MET A O 1
ATOM 696 N N . GLY A 1 93 ? 34.759 -5.268 -27.498 1.00 71.25 93 GLY A N 1
ATOM 697 C CA . GLY A 1 93 ? 34.194 -6.489 -28.054 1.00 71.25 93 GLY A CA 1
ATOM 698 C C . GLY A 1 93 ? 33.299 -6.201 -29.261 1.00 71.25 93 GLY A C 1
ATOM 699 O O . GLY A 1 93 ? 32.874 -5.060 -29.508 1.00 71.25 93 GLY A O 1
ATOM 700 N N . THR A 1 94 ? 33.054 -7.244 -30.047 1.00 86.56 94 THR A N 1
ATOM 701 C CA . THR A 1 94 ? 32.294 -7.154 -31.301 1.00 86.56 94 THR A CA 1
ATOM 702 C C . THR A 1 94 ? 30.886 -6.574 -31.067 1.00 86.56 94 THR A C 1
ATOM 704 O O . THR A 1 94 ? 30.346 -6.689 -29.966 1.00 86.56 94 THR A O 1
ATOM 707 N N . PRO A 1 95 ? 30.239 -5.949 -32.070 1.00 81.88 95 PRO A N 1
ATOM 708 C CA . PRO A 1 95 ? 28.880 -5.411 -31.927 1.00 81.88 95 PRO A CA 1
ATOM 709 C C . PRO A 1 95 ? 27.866 -6.423 -31.370 1.00 81.88 95 PRO A C 1
ATOM 711 O O . PRO A 1 95 ? 26.987 -6.042 -30.601 1.00 81.88 95 PRO A O 1
ATOM 714 N N . SER A 1 96 ? 28.028 -7.709 -31.696 1.00 82.38 96 SER A N 1
ATOM 715 C CA . SER A 1 96 ? 27.199 -8.800 -31.170 1.00 82.38 96 SER A CA 1
ATOM 716 C C . SER A 1 96 ? 27.385 -9.020 -29.665 1.00 82.38 96 SER A C 1
ATOM 718 O O . SER A 1 96 ? 26.418 -9.291 -28.961 1.00 82.38 96 SER A O 1
ATOM 720 N N . GLU A 1 97 ? 28.601 -8.835 -29.154 1.00 85.00 97 GLU A N 1
ATOM 721 C CA . GLU A 1 97 ? 28.924 -8.967 -27.729 1.00 85.00 97 GLU A CA 1
ATOM 722 C C . GLU A 1 97 ? 28.263 -7.858 -26.895 1.00 85.00 97 GLU A C 1
ATOM 724 O O . GLU A 1 97 ? 27.772 -8.112 -25.801 1.00 85.00 97 GLU A O 1
ATOM 729 N N . ARG A 1 98 ? 28.119 -6.647 -27.455 1.00 78.62 98 ARG A N 1
ATOM 730 C CA . ARG A 1 98 ? 27.383 -5.554 -26.792 1.00 78.62 98 ARG A CA 1
ATOM 731 C C . ARG A 1 98 ? 25.885 -5.803 -26.705 1.00 78.62 98 ARG A C 1
ATOM 733 O O . ARG A 1 98 ? 25.261 -5.384 -25.738 1.00 78.62 98 ARG A O 1
ATOM 740 N N . ILE A 1 99 ? 25.292 -6.431 -27.719 1.00 85.62 99 ILE A N 1
ATOM 741 C CA . ILE A 1 99 ? 23.857 -6.745 -27.703 1.00 85.62 99 ILE A CA 1
ATOM 742 C C . ILE A 1 99 ? 23.576 -7.817 -26.644 1.00 85.62 99 ILE A C 1
ATOM 744 O O . ILE A 1 99 ? 22.592 -7.696 -25.916 1.00 85.62 99 ILE A O 1
ATOM 748 N N . ALA A 1 100 ? 24.466 -8.807 -26.510 1.00 86.31 100 ALA A N 1
ATOM 749 C CA . ALA A 1 100 ? 24.400 -9.794 -25.436 1.00 86.31 100 ALA A CA 1
ATOM 750 C C . ALA A 1 100 ? 24.545 -9.135 -24.051 1.00 86.31 100 ALA A C 1
ATOM 752 O O . ALA A 1 100 ? 23.686 -9.327 -23.200 1.00 86.31 100 ALA A O 1
ATOM 753 N N . GLU A 1 101 ? 25.538 -8.258 -23.857 1.00 85.69 101 GLU A N 1
ATOM 754 C CA . GLU A 1 101 ? 25.745 -7.564 -22.575 1.00 85.69 101 GLU A CA 1
ATOM 755 C C . GLU A 1 101 ? 24.559 -6.657 -22.193 1.00 85.69 101 GLU A C 1
ATOM 757 O O . GLU A 1 101 ? 24.151 -6.619 -21.033 1.00 85.69 101 GLU A O 1
ATOM 762 N N . ILE A 1 102 ? 23.957 -5.945 -23.156 1.00 85.25 102 ILE A N 1
ATOM 763 C CA . ILE A 1 102 ? 22.768 -5.113 -22.904 1.00 85.25 102 ILE A CA 1
ATOM 764 C C . ILE A 1 102 ? 21.566 -5.979 -22.509 1.00 85.25 102 ILE A C 1
ATOM 766 O O . ILE A 1 102 ? 20.794 -5.577 -21.637 1.00 85.25 102 ILE A O 1
ATOM 770 N N . ARG A 1 103 ? 21.403 -7.157 -23.124 1.00 87.56 103 ARG A N 1
ATOM 771 C CA . ARG A 1 103 ? 20.335 -8.100 -22.773 1.00 87.56 103 ARG A CA 1
ATOM 772 C C . ARG A 1 103 ? 20.525 -8.648 -21.359 1.00 87.56 103 ARG A C 1
ATOM 774 O O . ARG A 1 103 ? 19.593 -8.565 -20.563 1.00 87.56 103 ARG A O 1
ATOM 781 N N . ASP A 1 104 ? 21.732 -9.095 -21.028 1.00 86.25 104 ASP A N 1
ATOM 782 C CA . ASP A 1 104 ? 22.060 -9.610 -19.695 1.00 86.25 104 ASP A CA 1
ATOM 783 C C . ASP A 1 104 ? 21.862 -8.532 -18.618 1.00 86.25 104 ASP A C 1
ATOM 785 O O . ASP A 1 104 ? 21.320 -8.790 -17.542 1.00 86.25 104 ASP A O 1
ATOM 789 N N . HIS A 1 105 ? 22.234 -7.283 -18.918 1.00 80.25 105 HIS A N 1
ATOM 790 C CA . HIS A 1 105 ? 22.036 -6.163 -18.001 1.00 80.25 105 HIS A CA 1
ATOM 791 C C . HIS A 1 105 ? 20.554 -5.773 -17.857 1.00 80.25 105 HIS A C 1
ATOM 793 O O . HIS A 1 105 ? 20.138 -5.322 -16.786 1.00 80.25 105 HIS A O 1
ATOM 799 N N . ALA A 1 106 ? 19.739 -5.940 -18.904 1.00 83.38 106 ALA A N 1
ATOM 800 C CA . ALA A 1 106 ? 18.298 -5.723 -18.826 1.00 83.38 106 ALA A CA 1
ATOM 801 C C . ALA A 1 106 ? 17.636 -6.773 -17.923 1.00 83.38 106 ALA A C 1
ATOM 803 O O . ALA A 1 106 ? 16.878 -6.398 -17.027 1.00 83.38 106 ALA A O 1
ATOM 804 N N . GLU A 1 107 ? 17.993 -8.050 -18.076 1.00 82.56 107 GLU A N 1
ATOM 805 C CA . GLU A 1 107 ? 17.492 -9.143 -17.234 1.00 82.56 107 GLU A CA 1
ATOM 806 C C . GLU A 1 107 ? 17.894 -8.950 -15.761 1.00 82.56 107 GLU A C 1
ATOM 808 O O . GLU A 1 107 ? 17.040 -8.996 -14.873 1.00 82.56 107 GLU A O 1
ATOM 813 N N . GLN A 1 108 ? 19.154 -8.584 -15.490 1.00 82.88 108 GLN A N 1
ATOM 814 C CA . GLN A 1 108 ? 19.617 -8.289 -14.125 1.00 82.88 108 GLN A CA 1
ATOM 815 C C . GLN A 1 108 ? 18.952 -7.051 -13.505 1.00 82.88 108 GLN A C 1
ATOM 817 O O . GLN A 1 108 ? 18.816 -6.971 -12.286 1.00 82.88 108 GLN A O 1
ATOM 822 N N . SER A 1 109 ? 18.531 -6.075 -14.314 1.00 79.56 109 SER A N 1
ATOM 823 C CA . SER A 1 109 ? 17.865 -4.864 -13.814 1.00 79.56 109 SER A CA 1
ATOM 824 C C . SER A 1 109 ? 16.382 -5.058 -13.477 1.00 79.56 109 SER A C 1
ATOM 826 O O . SER A 1 109 ? 15.823 -4.248 -12.737 1.00 79.56 109 SER A O 1
ATOM 828 N N . MET A 1 110 ? 15.746 -6.126 -13.972 1.00 77.62 110 MET A N 1
ATOM 829 C CA . MET A 1 110 ? 14.336 -6.438 -13.691 1.00 77.62 110 MET A CA 1
ATOM 830 C C . MET A 1 110 ? 14.148 -7.237 -12.392 1.00 77.62 110 MET A C 1
ATOM 832 O O . MET A 1 110 ? 13.126 -7.086 -11.719 1.00 77.62 110 MET A O 1
ATOM 836 N N . GLU A 1 111 ? 15.147 -8.030 -12.001 1.00 78.56 111 GLU A N 1
ATOM 837 C CA . GLU A 1 111 ? 15.184 -8.806 -10.750 1.00 78.56 111 GLU A CA 1
ATOM 838 C C . GLU A 1 111 ? 14.891 -7.963 -9.481 1.00 78.56 111 GLU A C 1
ATOM 840 O O . GLU A 1 111 ? 14.018 -8.349 -8.695 1.00 78.56 111 GLU A O 1
ATOM 845 N N . PRO A 1 112 ? 15.507 -6.776 -9.274 1.00 80.06 112 PRO A N 1
ATOM 846 C CA . PRO A 1 112 ? 15.218 -5.928 -8.117 1.00 80.06 112 PRO A CA 1
ATOM 847 C C . PRO A 1 112 ? 13.760 -5.469 -8.053 1.00 80.06 112 PRO A C 1
ATOM 849 O O . PRO A 1 112 ? 13.193 -5.390 -6.967 1.00 80.06 112 PRO A O 1
ATOM 852 N N . GLY A 1 113 ? 13.148 -5.176 -9.205 1.00 81.75 113 GLY A N 1
ATOM 853 C CA . GLY A 1 113 ? 11.760 -4.719 -9.277 1.00 81.75 113 GLY A CA 1
ATOM 854 C C . GLY A 1 113 ? 10.777 -5.804 -8.844 1.00 81.75 113 GLY A C 1
ATOM 855 O O . GLY A 1 113 ? 9.895 -5.538 -8.030 1.00 81.75 113 GLY A O 1
ATOM 856 N N . ARG A 1 114 ? 10.974 -7.043 -9.317 1.00 81.56 114 ARG A N 1
ATOM 857 C CA . ARG A 1 114 ? 10.163 -8.196 -8.893 1.00 81.56 114 ARG A CA 1
ATOM 858 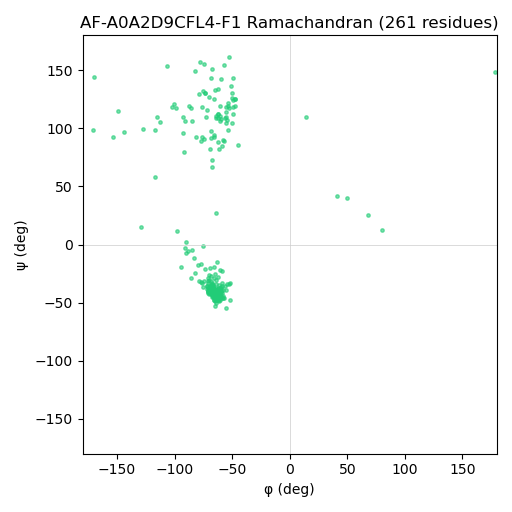C C . ARG A 1 114 ? 10.284 -8.454 -7.399 1.00 81.56 114 ARG A C 1
ATOM 860 O O . ARG A 1 114 ? 9.267 -8.625 -6.736 1.00 81.56 114 ARG A O 1
ATOM 867 N N . LYS A 1 115 ? 11.505 -8.411 -6.861 1.00 86.12 115 LYS A N 1
ATOM 868 C CA . LYS A 1 115 ? 11.730 -8.587 -5.425 1.00 86.12 115 LYS A CA 1
ATOM 869 C C . LYS A 1 115 ? 10.983 -7.541 -4.595 1.00 86.12 115 LYS A C 1
ATOM 871 O O . LYS A 1 115 ? 10.314 -7.900 -3.638 1.00 86.12 115 LYS A O 1
ATOM 876 N N . LEU A 1 116 ? 11.048 -6.267 -4.986 1.00 91.56 116 LEU A N 1
ATOM 877 C CA . LEU A 1 116 ? 10.332 -5.199 -4.282 1.00 91.56 116 LEU A CA 1
ATOM 878 C C . LEU A 1 116 ? 8.811 -5.369 -4.344 1.00 91.56 116 LEU A C 1
ATOM 880 O O . LEU A 1 116 ? 8.123 -5.004 -3.397 1.00 91.56 116 LEU A O 1
ATOM 884 N N . MET A 1 117 ? 8.285 -5.904 -5.445 1.00 92.81 117 MET A N 1
ATOM 885 C CA . MET A 1 117 ? 6.851 -6.126 -5.610 1.00 92.81 117 MET A CA 1
ATOM 886 C C . MET A 1 117 ? 6.351 -7.269 -4.714 1.00 92.81 117 MET A C 1
ATOM 888 O O . MET A 1 117 ? 5.329 -7.108 -4.052 1.00 92.81 117 MET A O 1
ATOM 892 N N . VAL A 1 118 ? 7.122 -8.359 -4.612 1.00 94.75 118 VAL A N 1
ATOM 893 C CA . VAL A 1 118 ? 6.864 -9.452 -3.657 1.00 94.75 118 VAL A CA 1
ATOM 894 C C . VAL A 1 118 ? 6.991 -8.957 -2.213 1.00 94.75 118 VAL A C 1
ATOM 896 O O . VAL A 1 118 ? 6.093 -9.184 -1.408 1.00 94.75 118 VAL A O 1
ATOM 899 N N . ASP A 1 119 ? 8.044 -8.198 -1.892 1.00 92.69 119 ASP A N 1
ATOM 900 C CA . ASP A 1 119 ? 8.225 -7.613 -0.556 1.00 92.69 119 ASP A CA 1
ATOM 901 C C . ASP A 1 119 ? 7.053 -6.674 -0.194 1.00 92.69 119 ASP A C 1
ATOM 903 O O . ASP A 1 119 ? 6.593 -6.651 0.949 1.00 92.69 119 ASP A O 1
ATOM 907 N N . ALA A 1 120 ? 6.538 -5.901 -1.159 1.00 91.25 120 ALA A N 1
ATOM 908 C CA . ALA A 1 120 ? 5.387 -5.024 -0.954 1.00 91.25 120 ALA A CA 1
ATOM 909 C C . ALA A 1 120 ? 4.091 -5.810 -0.698 1.00 91.25 120 ALA A C 1
ATOM 911 O O . ALA A 1 120 ? 3.312 -5.425 0.179 1.00 91.25 120 ALA A O 1
ATOM 912 N N . GLU A 1 121 ? 3.870 -6.909 -1.420 1.00 96.38 121 GLU A N 1
ATOM 913 C CA . GLU A 1 121 ? 2.733 -7.807 -1.198 1.00 96.38 121 GLU A CA 1
ATOM 914 C C . GLU A 1 121 ? 2.792 -8.453 0.194 1.00 96.38 121 GLU A C 1
ATOM 916 O O . GLU A 1 121 ? 1.805 -8.431 0.936 1.00 96.38 121 GLU A O 1
ATOM 921 N N . ASP A 1 122 ? 3.968 -8.926 0.609 1.00 94.06 122 ASP A N 1
ATOM 922 C CA . ASP A 1 122 ? 4.181 -9.493 1.941 1.00 94.06 122 ASP A CA 1
ATOM 923 C C . ASP A 1 122 ? 3.941 -8.463 3.056 1.00 94.06 122 ASP A C 1
ATOM 925 O O . ASP A 1 122 ? 3.304 -8.767 4.073 1.00 94.06 122 ASP A O 1
ATOM 929 N N . ILE A 1 123 ? 4.395 -7.216 2.872 1.00 93.31 123 ILE A N 1
ATOM 930 C CA . ILE A 1 123 ? 4.125 -6.119 3.814 1.00 93.31 123 ILE A CA 1
ATOM 931 C C . ILE A 1 123 ? 2.624 -5.837 3.892 1.00 93.31 123 ILE A C 1
ATOM 933 O O . ILE A 1 123 ? 2.097 -5.695 4.999 1.00 93.31 123 ILE A O 1
ATOM 937 N N . ALA A 1 124 ? 1.926 -5.781 2.755 1.00 95.12 124 ALA A N 1
ATOM 938 C CA . ALA A 1 124 ? 0.486 -5.550 2.720 1.00 95.12 124 ALA A CA 1
ATOM 939 C C . ALA A 1 124 ? -0.276 -6.666 3.450 1.00 95.12 124 ALA A C 1
ATOM 941 O O . ALA A 1 124 ? -1.135 -6.385 4.289 1.00 95.12 124 ALA A O 1
ATOM 942 N N . ARG A 1 125 ? 0.101 -7.929 3.220 1.00 95.25 125 ARG A N 1
ATOM 943 C CA . ARG A 1 125 ? -0.492 -9.091 3.893 1.00 95.25 125 ARG A CA 1
ATOM 944 C C . ARG A 1 125 ? -0.262 -9.060 5.403 1.00 95.25 125 ARG A C 1
ATOM 946 O O . ARG A 1 125 ? -1.183 -9.307 6.182 1.00 95.25 125 ARG A O 1
ATOM 953 N N . ARG A 1 126 ? 0.953 -8.706 5.832 1.00 91.69 126 ARG A N 1
ATOM 954 C CA . ARG A 1 126 ? 1.296 -8.563 7.253 1.00 91.69 126 ARG A CA 1
ATOM 955 C C . ARG A 1 126 ? 0.554 -7.402 7.913 1.00 91.69 126 ARG A C 1
ATOM 957 O O . ARG A 1 126 ? 0.134 -7.532 9.062 1.00 91.69 126 ARG A O 1
ATOM 964 N N . LEU A 1 127 ? 0.394 -6.283 7.207 1.00 92.62 127 LEU A N 1
ATOM 965 C CA . LEU A 1 127 ? -0.359 -5.131 7.696 1.00 92.62 127 LEU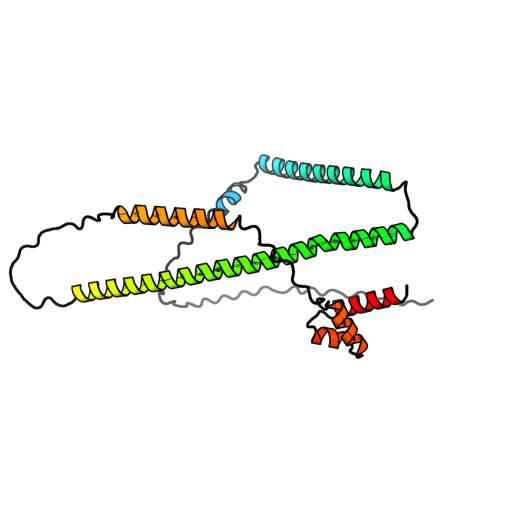 A CA 1
ATOM 966 C C . LEU A 1 127 ? -1.843 -5.478 7.860 1.00 92.62 127 LEU A C 1
ATOM 968 O O . LEU A 1 127 ? -2.412 -5.139 8.893 1.00 92.62 127 LEU A O 1
ATOM 972 N N . GLY A 1 128 ? -2.429 -6.208 6.904 1.00 93.75 128 GLY A N 1
ATOM 973 C CA . GLY A 1 128 ? -3.800 -6.720 6.996 1.00 93.75 128 GLY A CA 1
ATOM 974 C C . GLY A 1 128 ? -4.009 -7.557 8.257 1.00 93.75 128 GLY A C 1
ATOM 975 O O . GLY A 1 128 ? -4.806 -7.188 9.113 1.00 93.75 128 GLY A O 1
ATOM 976 N N . ALA A 1 129 ? -3.178 -8.582 8.463 1.00 93.88 129 ALA A N 1
ATOM 977 C CA . ALA A 1 129 ? -3.255 -9.419 9.662 1.00 93.88 129 ALA A CA 1
ATOM 978 C C . ALA A 1 129 ? -3.070 -8.624 10.974 1.00 93.88 129 ALA A C 1
ATOM 980 O O . ALA A 1 129 ? -3.679 -8.933 11.999 1.00 93.88 129 ALA A O 1
ATOM 981 N N . ALA A 1 130 ? -2.218 -7.594 10.979 1.00 90.19 130 ALA A N 1
ATOM 982 C CA . ALA A 1 130 ? -2.038 -6.734 12.147 1.00 90.19 130 ALA A CA 1
ATOM 983 C C . ALA A 1 130 ? -3.265 -5.847 12.421 1.00 90.19 130 ALA A C 1
ATOM 985 O O . ALA A 1 130 ? -3.584 -5.602 13.586 1.00 90.19 130 ALA A O 1
ATOM 986 N N . LEU A 1 131 ? -3.938 -5.360 11.376 1.00 95.25 131 LEU A N 1
ATOM 987 C CA . LEU A 1 131 ? -5.172 -4.586 11.499 1.00 95.25 131 LEU A CA 1
ATOM 988 C C . LEU A 1 131 ? -6.332 -5.459 11.975 1.00 95.25 131 LEU A C 1
ATOM 990 O O . LEU A 1 131 ? -7.028 -5.039 12.894 1.00 95.25 131 LEU A O 1
ATOM 994 N N . ASP A 1 132 ? -6.469 -6.679 11.458 1.00 95.25 132 ASP A N 1
ATOM 995 C CA . ASP A 1 132 ? -7.514 -7.622 11.879 1.00 95.25 132 ASP A CA 1
ATOM 996 C C . ASP A 1 132 ? -7.404 -7.948 13.376 1.00 95.25 132 ASP A C 1
ATOM 998 O O . ASP A 1 132 ? -8.382 -7.875 14.119 1.00 95.25 132 ASP A O 1
ATOM 1002 N N . ASN A 1 133 ? -6.185 -8.202 13.865 1.00 91.62 133 ASN A N 1
ATOM 1003 C CA . ASN A 1 133 ? -5.941 -8.423 15.294 1.00 91.62 133 ASN A CA 1
ATOM 1004 C C . ASN A 1 133 ? -6.299 -7.198 16.150 1.00 91.62 133 ASN A C 1
ATOM 1006 O O . ASN A 1 133 ? -6.814 -7.331 17.262 1.00 91.62 133 ASN A O 1
ATOM 1010 N N . LYS A 1 134 ? -6.013 -5.988 15.653 1.00 89.62 134 LYS A N 1
ATOM 1011 C CA . LYS A 1 134 ? -6.370 -4.749 16.354 1.00 89.62 134 LYS A CA 1
ATOM 1012 C C . LYS A 1 134 ? -7.877 -4.510 16.345 1.00 89.62 134 LYS A C 1
ATOM 1014 O O . LYS A 1 134 ? -8.398 -4.078 17.367 1.00 89.62 134 LYS A O 1
ATOM 1019 N N . ALA A 1 135 ? -8.561 -4.809 15.244 1.00 96.62 135 ALA A N 1
ATOM 1020 C CA . ALA A 1 135 ? -10.012 -4.711 15.140 1.00 96.62 135 ALA A CA 1
ATOM 1021 C C . ALA A 1 135 ? -10.694 -5.653 16.143 1.00 96.62 135 ALA A C 1
ATOM 1023 O O . ALA A 1 135 ? -11.485 -5.186 16.957 1.00 96.62 135 ALA A O 1
ATOM 1024 N N . ALA A 1 136 ? -10.277 -6.922 16.199 1.00 91.62 136 ALA A N 1
ATOM 1025 C CA . ALA A 1 136 ? -10.790 -7.887 17.174 1.00 91.62 136 ALA A CA 1
ATOM 1026 C C . ALA A 1 136 ? -10.575 -7.432 18.633 1.00 91.62 136 ALA A C 1
ATOM 1028 O O . ALA A 1 136 ? -11.448 -7.589 19.485 1.00 91.62 136 ALA A O 1
ATOM 1029 N N . ARG A 1 137 ? -9.422 -6.818 18.940 1.00 93.19 137 ARG A N 1
ATOM 1030 C CA . ARG A 1 137 ? -9.165 -6.256 20.278 1.00 93.19 137 ARG A CA 1
ATOM 1031 C C . ARG A 1 137 ? -10.060 -5.055 20.588 1.00 93.19 137 ARG A C 1
ATOM 1033 O O . ARG A 1 137 ? -10.467 -4.894 21.735 1.00 93.19 137 ARG A O 1
ATOM 1040 N N . LEU A 1 138 ? -10.336 -4.204 19.601 1.00 97.00 138 LEU A N 1
ATOM 1041 C CA . LEU A 1 138 ? -11.240 -3.067 19.771 1.00 97.00 138 LEU A CA 1
ATOM 1042 C C . LEU A 1 138 ? -12.682 -3.526 19.996 1.00 97.00 138 LEU A C 1
ATOM 1044 O O . LEU A 1 138 ? -13.334 -2.976 20.875 1.00 97.00 138 LEU A O 1
ATOM 1048 N N . GLU A 1 139 ? -13.148 -4.551 19.282 1.00 97.81 139 GLU A N 1
ATOM 1049 C CA . GLU A 1 139 ? -14.469 -5.155 19.510 1.00 97.81 139 GLU A CA 1
ATOM 1050 C C . GLU A 1 139 ? -14.614 -5.657 20.952 1.00 97.81 139 GLU A C 1
ATOM 1052 O O . GLU A 1 139 ? -15.582 -5.313 21.628 1.00 97.81 139 GLU A O 1
ATOM 1057 N N . LEU A 1 140 ? -13.605 -6.367 21.470 1.00 97.25 140 LEU A N 1
ATOM 1058 C CA . LEU A 1 140 ? -13.605 -6.845 22.856 1.00 97.25 140 LEU A CA 1
ATOM 1059 C C . LEU A 1 140 ? -13.630 -5.693 23.875 1.00 97.25 140 LEU A C 1
ATOM 1061 O O . LEU A 1 140 ? -1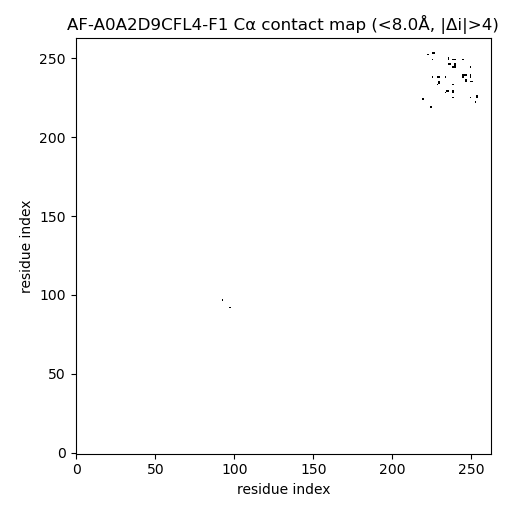4.346 -5.757 24.873 1.00 97.25 140 LEU A O 1
ATOM 1065 N N . LEU A 1 141 ? -12.860 -4.627 23.632 1.00 95.62 141 LEU A N 1
ATOM 1066 C CA . LEU A 1 141 ? -12.848 -3.450 24.507 1.00 95.62 141 LEU A CA 1
ATOM 1067 C C . LEU A 1 141 ? -14.183 -2.694 24.491 1.00 95.62 141 LEU A C 1
ATOM 1069 O O . LEU A 1 141 ? -14.579 -2.158 25.526 1.00 95.62 141 LEU A O 1
ATOM 1073 N N . ILE A 1 142 ? -14.867 -2.646 23.344 1.00 97.38 142 ILE A N 1
ATOM 1074 C CA . ILE A 1 142 ? -16.205 -2.050 23.223 1.00 97.38 142 ILE A CA 1
ATOM 1075 C C . ILE A 1 142 ? -17.212 -2.871 24.036 1.00 97.38 142 ILE A C 1
ATOM 1077 O O . ILE A 1 142 ? -17.915 -2.302 24.866 1.00 97.38 142 ILE A O 1
ATOM 1081 N N . GLU A 1 143 ? -17.211 -4.198 23.897 1.00 97.94 143 GLU A N 1
ATOM 1082 C CA . GLU A 1 143 ? -18.100 -5.083 24.662 1.00 97.94 143 GLU A CA 1
ATOM 1083 C C . GLU A 1 143 ? -17.870 -4.969 26.184 1.00 97.94 143 GLU A C 1
ATOM 1085 O O . GLU A 1 143 ? -18.817 -4.929 26.980 1.00 97.94 143 GLU A O 1
ATOM 1090 N N . GLU A 1 144 ? -16.609 -4.847 26.614 1.00 97.06 144 GLU A N 1
ATOM 1091 C CA . GLU A 1 144 ? -16.271 -4.617 28.021 1.00 97.06 144 GLU A CA 1
ATOM 1092 C C .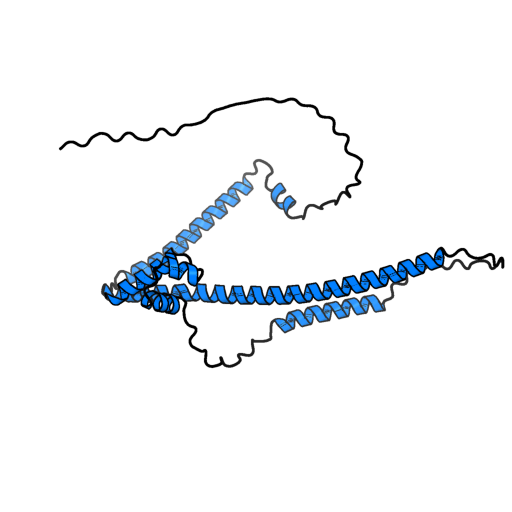 GLU A 1 144 ? -16.766 -3.246 28.514 1.00 97.06 144 GLU A C 1
ATOM 1094 O O . GLU A 1 144 ? -17.277 -3.132 29.636 1.00 97.06 144 GLU A O 1
ATOM 1099 N N . ALA A 1 145 ? -16.624 -2.201 27.695 1.00 96.44 145 ALA A N 1
ATOM 1100 C CA . ALA A 1 145 ? -17.099 -0.861 28.019 1.00 96.44 145 ALA A CA 1
ATOM 1101 C C . ALA A 1 145 ? -18.630 -0.817 28.142 1.00 96.44 145 ALA A C 1
ATOM 1103 O O . ALA A 1 145 ? -19.135 -0.278 29.130 1.00 96.44 145 ALA A O 1
ATOM 1104 N N . ASP A 1 146 ? -19.353 -1.449 27.217 1.00 98.19 146 ASP A N 1
ATOM 1105 C CA . ASP A 1 146 ? -20.815 -1.554 27.244 1.00 98.19 146 ASP A CA 1
ATOM 1106 C C . ASP A 1 146 ? -21.291 -2.302 28.495 1.00 98.19 146 ASP A C 1
ATOM 1108 O O . ASP A 1 146 ? -22.164 -1.833 29.229 1.00 98.19 146 ASP A O 1
ATOM 1112 N N . THR A 1 147 ? -20.625 -3.409 28.834 1.00 98.25 147 THR A N 1
ATOM 1113 C CA . THR A 1 147 ? -20.911 -4.167 30.059 1.00 98.25 147 THR A CA 1
ATOM 1114 C C . THR A 1 147 ? -20.727 -3.312 31.319 1.00 98.25 147 THR A C 1
ATOM 1116 O O . THR A 1 147 ? -21.518 -3.400 32.264 1.00 98.25 147 THR A O 1
ATOM 1119 N N . LYS A 1 148 ? -19.690 -2.465 31.364 1.00 96.12 148 LYS A N 1
ATOM 1120 C CA . LYS A 1 148 ? -19.451 -1.544 32.489 1.00 96.12 148 LYS A CA 1
ATOM 1121 C C . LYS A 1 148 ? -20.476 -0.409 32.538 1.00 96.12 148 LYS A C 1
ATOM 1123 O O . LYS A 1 148 ? -20.897 -0.041 33.637 1.00 96.12 148 LYS A O 1
ATOM 1128 N N . LEU A 1 149 ? -20.900 0.125 31.391 1.00 97.50 149 LEU A N 1
ATOM 1129 C CA . LEU A 1 149 ? -21.965 1.130 31.315 1.00 97.50 149 LEU A CA 1
ATOM 1130 C C . LEU A 1 149 ? -23.290 0.578 31.846 1.00 97.50 149 LEU A C 1
ATOM 1132 O O . LEU A 1 149 ? -23.943 1.237 32.653 1.00 97.50 149 LEU A O 1
ATOM 1136 N N . ASP A 1 150 ? -23.641 -0.657 31.495 1.00 98.00 150 ASP A N 1
ATOM 1137 C CA . ASP A 1 150 ? -24.826 -1.331 32.028 1.00 98.00 150 ASP A CA 1
ATOM 1138 C C . ASP A 1 150 ? -24.765 -1.514 33.547 1.00 98.00 150 ASP A C 1
ATOM 1140 O O . ASP A 1 150 ? -25.758 -1.305 34.251 1.00 98.00 150 ASP A O 1
ATOM 1144 N N . GLN A 1 151 ? -23.598 -1.878 34.086 1.00 96.94 151 GLN A N 1
ATOM 1145 C CA . GLN A 1 151 ? -23.401 -1.988 35.533 1.00 96.94 151 GLN A CA 1
ATOM 1146 C C . GLN A 1 151 ? -23.577 -0.637 36.236 1.00 96.94 151 GLN A C 1
ATOM 1148 O O . GLN A 1 151 ? -24.250 -0.570 37.268 1.00 96.94 151 GLN A O 1
ATOM 1153 N N . LEU A 1 152 ? -23.019 0.436 35.667 1.00 97.56 152 LEU A N 1
ATOM 1154 C CA . LEU A 1 152 ? -23.168 1.795 36.188 1.00 97.56 152 LEU A CA 1
ATOM 1155 C C . LEU A 1 152 ? -24.625 2.256 36.134 1.00 97.56 152 LEU A C 1
ATOM 1157 O O . LEU A 1 152 ? -25.149 2.707 37.149 1.00 97.56 152 LEU A O 1
ATOM 1161 N N . ASN A 1 153 ? -25.310 2.063 35.006 1.00 96.81 153 ASN A N 1
ATOM 1162 C CA . ASN A 1 153 ? -26.723 2.410 34.854 1.00 96.81 153 ASN A CA 1
ATOM 1163 C C . ASN A 1 153 ? -27.603 1.663 35.864 1.00 96.81 153 ASN A C 1
ATOM 1165 O O . ASN A 1 153 ? -28.494 2.259 36.467 1.00 96.81 153 ASN A O 1
ATOM 1169 N N . ARG A 1 154 ? -27.323 0.379 36.130 1.00 97.06 154 ARG A N 1
ATOM 1170 C CA . ARG A 1 154 ? -28.020 -0.382 37.182 1.00 97.06 154 ARG A CA 1
ATOM 1171 C C . ARG A 1 154 ? -27.737 0.160 38.585 1.00 97.06 154 ARG A C 1
ATOM 1173 O O . ARG A 1 154 ? -28.648 0.192 39.409 1.00 97.06 154 ARG A O 1
ATOM 1180 N N . ALA A 1 155 ? -26.504 0.574 38.876 1.00 96.25 155 ALA A N 1
ATOM 1181 C CA . ALA A 1 155 ? -26.138 1.152 40.172 1.00 96.25 155 ALA A CA 1
ATOM 1182 C C . ALA A 1 155 ? -26.784 2.530 40.402 1.00 96.25 155 ALA A C 1
ATOM 1184 O O . ALA A 1 155 ? -27.269 2.803 41.503 1.00 96.25 155 ALA A O 1
ATOM 1185 N N . VAL A 1 156 ? -26.849 3.361 39.358 1.00 96.12 156 VAL A N 1
ATOM 1186 C CA . VAL A 1 156 ? -27.554 4.650 39.376 1.00 96.12 156 VAL A CA 1
ATOM 1187 C C . VAL A 1 156 ? -29.053 4.427 39.575 1.00 96.12 156 VAL A C 1
ATOM 1189 O O . VAL A 1 156 ? -29.615 4.948 40.532 1.00 96.12 156 VAL A O 1
ATOM 1192 N N . ALA A 1 157 ? -29.680 3.543 38.790 1.00 94.75 157 ALA A N 1
ATOM 1193 C CA . ALA A 1 157 ? -31.104 3.228 38.934 1.00 94.75 157 ALA A CA 1
ATOM 1194 C C . ALA A 1 157 ? -31.463 2.684 40.330 1.00 94.75 157 ALA A C 1
ATOM 1196 O O . ALA A 1 157 ? -32.546 2.946 40.849 1.00 94.75 157 ALA A O 1
ATOM 1197 N N . ARG A 1 158 ? -30.549 1.939 40.968 1.00 95.00 158 ARG A N 1
ATOM 1198 C CA . ARG A 1 158 ? -30.722 1.459 42.347 1.00 95.00 158 ARG A CA 1
ATOM 1199 C C . ARG A 1 158 ? -30.613 2.576 43.387 1.00 95.00 158 ARG A C 1
ATOM 1201 O O . ARG A 1 158 ? -31.216 2.451 44.447 1.00 95.00 158 ARG A O 1
ATOM 1208 N N . SER A 1 159 ? -29.848 3.624 43.094 1.00 93.75 159 SER A N 1
ATOM 1209 C CA . SER A 1 159 ? -29.674 4.788 43.971 1.00 93.75 159 SER A CA 1
ATOM 1210 C C . SER A 1 159 ? -30.857 5.757 43.883 1.00 93.75 159 SER A C 1
ATOM 1212 O O . SER A 1 159 ? -31.207 6.366 44.887 1.00 93.75 159 SER A O 1
ATOM 1214 N N . ASP A 1 160 ? -31.503 5.844 42.716 1.00 92.94 160 ASP A N 1
ATOM 1215 C CA . ASP A 1 160 ? -32.688 6.686 42.486 1.00 92.94 160 ASP A CA 1
ATOM 1216 C C . ASP A 1 160 ? -34.007 6.033 42.930 1.00 92.94 160 ASP A C 1
ATOM 1218 O O . ASP A 1 160 ? -35.046 6.696 42.983 1.00 92.94 160 ASP A O 1
ATOM 1222 N N . ALA A 1 161 ? -34.000 4.734 43.249 1.00 87.69 161 ALA A N 1
ATOM 1223 C CA . ALA A 1 161 ? -35.187 4.053 43.747 1.00 87.69 161 ALA A CA 1
ATOM 1224 C C . ALA A 1 161 ? -35.649 4.723 45.061 1.00 87.69 161 ALA A C 1
ATOM 1226 O O . ALA A 1 161 ? -34.884 4.750 46.029 1.00 87.69 161 ALA A O 1
ATOM 1227 N N . PRO A 1 162 ? -36.880 5.272 45.118 1.00 79.81 162 PRO A N 1
ATOM 1228 C CA . PRO A 1 162 ? -37.339 6.074 46.242 1.00 79.81 162 PRO A CA 1
ATOM 1229 C C . PRO A 1 162 ? -37.340 5.217 47.502 1.00 79.81 162 PRO A C 1
ATOM 1231 O O . PRO A 1 162 ? -38.111 4.259 47.614 1.00 79.81 162 PRO A O 1
ATOM 1234 N N . ALA A 1 163 ? -36.449 5.560 48.435 1.00 70.06 163 ALA A N 1
ATOM 1235 C CA . ALA A 1 163 ? -36.374 4.964 49.758 1.00 70.06 163 ALA A CA 1
ATOM 1236 C C . ALA A 1 163 ? -37.758 5.071 50.404 1.00 70.06 163 ALA A C 1
ATOM 1238 O O . ALA A 1 163 ? -38.169 6.130 50.869 1.00 70.06 163 ALA A O 1
ATOM 1239 N N . THR A 1 164 ? -38.521 3.984 50.347 1.00 66.75 164 THR A N 1
ATOM 1240 C CA . THR A 1 164 ? -39.890 3.957 50.844 1.00 66.75 164 THR A CA 1
ATOM 1241 C C . THR A 1 164 ? -39.815 3.857 52.367 1.00 66.75 164 THR A C 1
ATOM 1243 O O . THR A 1 164 ? -39.694 2.770 52.922 1.00 66.75 164 THR A O 1
ATOM 1246 N N . ASP A 1 165 ? -39.764 5.022 53.014 1.00 59.84 165 ASP A N 1
ATOM 1247 C CA . ASP A 1 165 ? -40.272 5.343 54.357 1.00 59.84 165 ASP A CA 1
ATOM 1248 C C . ASP A 1 165 ? -40.072 4.309 55.482 1.00 59.84 165 ASP A C 1
ATOM 1250 O O . ASP A 1 165 ? -40.926 4.111 56.345 1.00 59.84 165 ASP A O 1
ATOM 1254 N N . SER A 1 166 ? -38.896 3.689 55.554 1.00 59.69 166 SER A N 1
ATOM 1255 C CA . SER A 1 166 ? -38.451 3.015 56.780 1.00 59.69 166 SER A CA 1
ATOM 1256 C C . SER A 1 166 ? -37.649 4.008 57.614 1.00 59.69 166 SER A C 1
ATOM 1258 O O . SER A 1 166 ? -36.423 4.057 57.579 1.00 59.69 166 SER A O 1
ATOM 1260 N N . ASN A 1 167 ? -38.401 4.861 58.303 1.00 59.19 167 ASN A N 1
ATOM 1261 C CA . ASN A 1 167 ? -37.966 5.899 59.228 1.00 59.19 167 ASN A CA 1
ATOM 1262 C C . ASN A 1 167 ? -37.342 5.284 60.500 1.00 59.19 167 ASN A C 1
ATOM 1264 O O . ASN A 1 167 ? -37.913 5.374 61.585 1.00 59.19 167 ASN A O 1
ATOM 1268 N N . GLU A 1 168 ? -36.191 4.619 60.372 1.00 55.88 168 GLU A N 1
ATOM 1269 C CA . GLU A 1 168 ? -35.378 4.191 61.511 1.00 55.88 168 GLU A CA 1
ATOM 1270 C C . GLU A 1 168 ? -34.068 4.982 61.513 1.00 55.88 168 GLU A C 1
ATOM 1272 O O . GLU A 1 168 ? -33.170 4.799 60.690 1.00 55.88 168 GLU A O 1
ATOM 1277 N N . VAL A 1 169 ? -34.013 5.934 62.442 1.00 64.56 169 VAL A N 1
ATOM 1278 C CA . VAL A 1 169 ? -32.891 6.820 62.740 1.00 64.56 169 VAL A CA 1
ATOM 1279 C C . VAL A 1 169 ? -31.664 5.977 63.103 1.00 64.56 169 VAL A C 1
ATOM 1281 O O . VAL A 1 169 ? -31.438 5.646 64.262 1.00 64.56 169 VAL A O 1
ATOM 1284 N N . SER A 1 170 ? -30.857 5.628 62.105 1.00 56.16 170 SER A N 1
ATOM 1285 C CA . SER A 1 170 ? -29.491 5.143 62.290 1.00 56.16 170 SER A CA 1
ATOM 1286 C C . SER A 1 170 ? -28.533 6.148 61.667 1.00 56.16 170 SER A C 1
ATOM 1288 O O . SER A 1 170 ? -28.477 6.343 60.456 1.00 56.16 170 SER A O 1
ATOM 1290 N N . THR A 1 171 ? -27.806 6.831 62.544 1.00 61.03 171 THR A N 1
ATOM 1291 C CA . THR A 1 171 ? -26.717 7.761 62.245 1.00 61.03 171 THR A CA 1
ATOM 1292 C C . THR A 1 171 ? -25.725 7.159 61.239 1.00 61.03 171 THR A C 1
ATOM 1294 O O . THR A 1 171 ? -25.191 6.079 61.505 1.00 61.03 171 THR A O 1
ATOM 1297 N N . PRO A 1 172 ? -25.446 7.834 60.110 1.00 64.75 172 PRO A N 1
ATOM 1298 C CA . PRO A 1 172 ? -24.563 7.307 59.078 1.00 64.75 172 PRO A CA 1
ATOM 1299 C C . PRO A 1 172 ? -23.094 7.360 59.535 1.00 64.75 172 PRO A C 1
ATOM 1301 O O . PRO A 1 172 ? -22.632 8.419 59.969 1.00 64.75 172 PRO A O 1
ATOM 1304 N N . PRO A 1 173 ? -22.317 6.267 59.423 1.00 66.19 173 PRO A N 1
ATOM 1305 C CA . PRO A 1 173 ? -20.872 6.357 59.527 1.00 66.19 173 PRO A CA 1
ATOM 1306 C C . PRO A 1 173 ? -20.333 7.043 58.268 1.00 66.19 173 PRO A C 1
ATOM 1308 O O . PRO A 1 173 ? -20.443 6.529 57.157 1.00 66.19 173 PRO A O 1
ATOM 1311 N N . THR A 1 174 ? -19.737 8.219 58.449 1.00 56.12 174 THR A N 1
ATOM 1312 C CA . THR A 1 174 ? -18.906 8.910 57.458 1.00 56.12 174 THR A CA 1
ATOM 1313 C C . THR A 1 174 ? -17.694 8.038 57.117 1.00 56.12 174 THR A C 1
ATOM 1315 O O . THR A 1 174 ? -16.616 8.204 57.680 1.00 56.12 174 THR A O 1
ATOM 1318 N N . SER A 1 175 ? -17.859 7.070 56.219 1.00 55.28 175 SER A N 1
ATOM 1319 C CA . SER A 1 175 ? -16.746 6.368 55.586 1.00 55.28 175 SER A CA 1
ATOM 1320 C C . SER A 1 175 ? -16.412 7.094 54.290 1.00 55.28 175 SER A C 1
ATOM 1322 O O . SER A 1 175 ? -17.050 6.892 53.257 1.00 55.28 175 SER A O 1
ATOM 1324 N N . THR A 1 176 ? -15.427 7.983 54.358 1.00 60.53 176 THR A N 1
ATOM 1325 C CA . THR A 1 176 ? -14.736 8.528 53.191 1.00 60.53 176 THR A CA 1
ATOM 1326 C C . THR A 1 176 ? -14.322 7.369 52.276 1.00 60.53 176 THR A C 1
ATOM 1328 O O . THR A 1 176 ? -13.642 6.453 52.748 1.00 60.53 176 THR A O 1
ATOM 1331 N N . PRO A 1 177 ? -14.713 7.358 50.987 1.00 61.34 177 PRO A N 1
ATOM 1332 C CA . PRO A 1 177 ? -14.252 6.344 50.053 1.00 61.34 177 PRO A CA 1
ATOM 1333 C C . PRO A 1 177 ? -12.761 6.574 49.807 1.00 61.34 177 PRO A C 1
ATOM 1335 O O . PRO A 1 177 ? -12.354 7.360 48.952 1.00 61.34 177 PRO A O 1
ATOM 1338 N N . THR A 1 178 ? -11.924 5.911 50.601 1.00 62.44 178 THR A N 1
ATOM 1339 C CA . THR A 1 178 ? -10.500 5.777 50.321 1.00 62.44 178 THR A CA 1
ATOM 1340 C C . THR A 1 178 ? -10.396 5.073 48.978 1.00 62.44 178 THR A C 1
ATOM 1342 O O . THR A 1 178 ? -10.727 3.896 48.849 1.00 62.44 178 THR A O 1
ATOM 1345 N N . ARG A 1 179 ? -9.989 5.825 47.953 1.00 55.19 179 ARG A N 1
ATOM 1346 C CA . ARG A 1 179 ? -9.645 5.328 46.621 1.00 55.19 179 ARG A CA 1
ATOM 1347 C C . ARG A 1 179 ? -8.371 4.493 46.764 1.00 55.19 179 ARG A C 1
ATOM 1349 O O . ARG A 1 179 ? -7.278 4.947 46.445 1.00 55.19 179 ARG A O 1
ATOM 1356 N N . THR A 1 180 ? -8.503 3.307 47.349 1.00 66.31 180 THR A N 1
ATOM 1357 C CA . THR A 1 180 ? -7.433 2.324 47.461 1.00 66.31 180 THR A CA 1
ATOM 1358 C C . THR A 1 180 ? -7.171 1.836 46.049 1.00 66.31 180 THR A C 1
ATOM 1360 O O . THR A 1 180 ? -7.920 1.030 45.505 1.00 66.31 180 THR A O 1
ATOM 1363 N N . ILE A 1 181 ? -6.152 2.415 45.420 1.00 70.81 181 ILE A N 1
ATOM 1364 C CA . ILE A 1 181 ? -5.575 1.887 44.191 1.00 70.81 181 ILE A CA 1
ATOM 1365 C C . ILE A 1 181 ? -5.078 0.496 44.562 1.00 70.81 181 ILE A C 1
ATOM 1367 O O . ILE A 1 181 ? -4.121 0.370 45.323 1.00 70.81 181 ILE A O 1
ATOM 1371 N N . ASP A 1 182 ? -5.795 -0.524 44.106 1.00 67.88 182 ASP A N 1
ATOM 1372 C CA . ASP A 1 182 ? -5.470 -1.913 44.387 1.00 67.88 182 ASP A CA 1
ATOM 1373 C C . ASP A 1 182 ? -4.110 -2.222 43.733 1.00 67.88 182 ASP A C 1
ATOM 1375 O O . ASP A 1 182 ? -4.010 -2.198 42.499 1.00 67.88 182 ASP A O 1
ATOM 1379 N N . PRO A 1 183 ? -3.030 -2.435 44.511 1.00 78.69 183 PRO A N 1
ATOM 1380 C CA . PRO A 1 183 ? -1.681 -2.594 43.964 1.00 78.69 183 PRO A CA 1
ATOM 1381 C C . PRO A 1 183 ? -1.580 -3.793 43.009 1.00 78.69 183 PRO A C 1
ATOM 1383 O O . PRO A 1 183 ? -0.744 -3.791 42.107 1.00 78.69 183 PRO A O 1
ATOM 1386 N N . ALA A 1 184 ? -2.492 -4.764 43.129 1.00 75.62 184 ALA A N 1
ATOM 1387 C CA . ALA A 1 184 ? -2.588 -5.909 42.231 1.00 75.62 184 ALA A CA 1
ATOM 1388 C C . ALA A 1 184 ? -2.910 -5.525 40.771 1.00 75.62 184 ALA A C 1
ATOM 1390 O O . ALA A 1 184 ? -2.496 -6.226 39.845 1.00 75.62 184 ALA A O 1
ATOM 1391 N N . LEU A 1 185 ? -3.608 -4.406 40.532 1.00 72.94 185 LEU A N 1
ATOM 1392 C CA . LEU A 1 185 ? -3.887 -3.933 39.169 1.00 72.94 185 LEU A CA 1
ATOM 1393 C C . LEU A 1 185 ? -2.653 -3.312 38.505 1.00 72.94 185 LEU A C 1
ATOM 1395 O O . LEU A 1 185 ? -2.488 -3.434 37.290 1.00 72.94 185 LEU A O 1
ATOM 1399 N N . LEU A 1 186 ? -1.764 -2.698 39.291 1.00 75.12 186 LEU A N 1
ATOM 1400 C CA . LEU A 1 186 ? -0.510 -2.147 38.777 1.00 75.12 186 LEU A CA 1
ATOM 1401 C C . LEU A 1 186 ? 0.448 -3.258 38.331 1.00 75.12 186 LEU A C 1
ATOM 1403 O O . LEU A 1 186 ? 1.078 -3.140 37.280 1.00 75.12 186 LEU A O 1
ATOM 1407 N N . ASP A 1 187 ? 0.516 -4.352 39.091 1.00 76.06 187 ASP A N 1
ATOM 1408 C CA . ASP A 1 187 ? 1.344 -5.505 38.732 1.00 76.06 187 ASP A CA 1
ATOM 1409 C C . ASP A 1 187 ? 0.806 -6.234 37.495 1.00 76.06 187 ASP A C 1
ATOM 1411 O O . ASP A 1 187 ? 1.588 -6.647 36.636 1.00 76.06 187 ASP A O 1
ATOM 1415 N N . ARG A 1 188 ? -0.521 -6.321 37.329 1.00 77.06 188 ARG A N 1
ATOM 1416 C CA . ARG A 1 188 ? -1.124 -6.946 36.142 1.00 77.06 188 ARG A CA 1
ATOM 1417 C C . ARG A 1 188 ? -0.820 -6.179 34.853 1.00 77.06 188 ARG A C 1
ATOM 1419 O O . ARG A 1 188 ? -0.397 -6.801 33.883 1.00 77.06 188 ARG A O 1
ATOM 1426 N N . ALA A 1 189 ? -0.944 -4.850 34.861 1.00 75.25 189 ALA A N 1
ATOM 1427 C CA . ALA A 1 189 ? -0.615 -4.022 33.697 1.00 75.25 189 ALA A CA 1
ATOM 1428 C C . ALA A 1 189 ? 0.870 -4.141 33.298 1.00 75.25 189 ALA A C 1
ATOM 1430 O O . ALA A 1 189 ? 1.210 -4.148 32.116 1.00 75.25 189 ALA A O 1
ATOM 1431 N N . ARG A 1 190 ? 1.759 -4.298 34.288 1.00 79.50 190 ARG A N 1
ATOM 1432 C CA . ARG A 1 190 ? 3.202 -4.460 34.062 1.00 79.50 190 ARG A CA 1
ATOM 1433 C C . ARG A 1 190 ? 3.550 -5.806 33.425 1.00 79.50 190 ARG A C 1
ATOM 1435 O O . ARG A 1 190 ? 4.429 -5.865 32.570 1.00 79.50 190 ARG A O 1
ATOM 1442 N N . VAL A 1 191 ? 2.853 -6.873 33.817 1.00 81.50 191 VAL A N 1
ATOM 1443 C CA . VAL A 1 191 ? 3.016 -8.212 33.226 1.00 81.50 191 VAL A CA 1
ATOM 1444 C C . VAL A 1 191 ? 2.476 -8.253 31.796 1.00 81.50 191 VAL A C 1
ATOM 1446 O O . VAL A 1 191 ? 3.106 -8.843 30.923 1.00 81.50 191 VAL A O 1
ATOM 1449 N N . GLU A 1 192 ? 1.349 -7.595 31.532 1.00 77.38 192 GLU A N 1
ATOM 1450 C CA . GLU A 1 192 ? 0.732 -7.558 30.201 1.00 77.38 192 GLU A CA 1
ATOM 1451 C C . GLU A 1 192 ? 1.626 -6.825 29.183 1.00 77.38 192 GLU A C 1
ATOM 1453 O O . GLU A 1 192 ? 1.824 -7.306 28.066 1.00 77.38 192 GLU A O 1
ATOM 1458 N N . GLN A 1 193 ? 2.283 -5.741 29.609 1.00 81.00 193 GLN A N 1
ATOM 1459 C CA . GLN A 1 193 ? 3.246 -5.008 28.785 1.00 81.00 193 GLN A CA 1
ATOM 1460 C C . GLN A 1 193 ? 4.523 -5.826 28.481 1.00 81.00 193 GLN A C 1
ATOM 1462 O O . GLN A 1 193 ? 5.021 -5.788 27.355 1.00 81.00 193 GLN A O 1
ATOM 1467 N N . ASP A 1 194 ? 5.026 -6.619 29.439 1.00 79.50 194 ASP A N 1
ATOM 1468 C CA . ASP A 1 194 ? 6.208 -7.481 29.230 1.00 79.50 194 ASP A CA 1
ATOM 1469 C C . ASP A 1 194 ? 5.902 -8.661 28.281 1.00 79.50 194 ASP A C 1
ATOM 1471 O O . ASP A 1 194 ? 6.768 -9.111 27.524 1.00 79.50 194 ASP A O 1
ATOM 1475 N N . ILE A 1 195 ? 4.655 -9.152 28.264 1.00 77.12 195 ILE A N 1
ATOM 1476 C CA . ILE A 1 195 ? 4.211 -10.206 27.336 1.00 77.12 195 ILE A CA 1
ATOM 1477 C C . ILE A 1 195 ? 4.143 -9.674 25.896 1.00 77.12 195 ILE A C 1
ATOM 1479 O O . ILE A 1 195 ? 4.624 -10.350 24.981 1.00 77.12 195 ILE A O 1
ATOM 1483 N N . GLU A 1 196 ? 3.621 -8.462 25.681 1.00 75.44 196 GLU A N 1
ATOM 1484 C CA . GLU A 1 196 ? 3.586 -7.832 24.351 1.00 75.44 196 GLU A CA 1
ATOM 1485 C C . GLU A 1 196 ? 5.004 -7.539 23.814 1.00 75.44 196 GLU A C 1
ATOM 1487 O O . GLU A 1 196 ? 5.299 -7.780 22.635 1.00 75.44 196 GLU A O 1
ATOM 1492 N N . GLU A 1 197 ? 5.931 -7.104 24.676 1.00 74.81 197 GLU A N 1
ATOM 1493 C CA . GLU A 1 197 ? 7.325 -6.865 24.279 1.00 74.81 197 GLU A CA 1
ATOM 1494 C C . GLU A 1 197 ? 8.060 -8.174 23.927 1.00 74.81 197 GLU A C 1
ATOM 1496 O O . GLU A 1 197 ? 8.853 -8.236 22.980 1.00 74.81 197 GLU A O 1
ATOM 1501 N N . ARG A 1 198 ? 7.754 -9.275 24.625 1.00 73.31 198 ARG A N 1
ATOM 1502 C CA . ARG A 1 198 ? 8.301 -10.598 24.287 1.00 73.31 198 ARG A CA 1
ATOM 1503 C C . ARG A 1 198 ? 7.713 -11.159 22.996 1.00 73.31 198 ARG A C 1
ATOM 1505 O O . ARG A 1 198 ? 8.467 -11.713 22.198 1.00 73.31 198 ARG A O 1
ATOM 1512 N N . GLN A 1 199 ? 6.414 -10.996 22.744 1.00 69.25 199 GLN A N 1
ATOM 1513 C CA . GLN A 1 199 ? 5.797 -11.465 21.497 1.00 69.25 199 GLN A CA 1
ATOM 1514 C C . GLN A 1 199 ? 6.341 -10.721 20.272 1.00 69.25 199 GLN A C 1
ATOM 1516 O O . GLN A 1 199 ? 6.659 -11.351 19.261 1.00 69.25 199 GLN A O 1
ATOM 1521 N N . THR A 1 200 ? 6.545 -9.406 20.372 1.00 65.00 200 THR A N 1
ATOM 1522 C CA . THR A 1 200 ? 7.122 -8.612 19.275 1.00 65.00 200 THR A CA 1
ATOM 1523 C C . THR A 1 200 ? 8.594 -8.945 19.012 1.00 65.00 200 THR A C 1
ATOM 1525 O O . THR A 1 200 ? 9.002 -8.999 17.850 1.00 65.00 200 THR A O 1
ATOM 1528 N N . ARG A 1 201 ? 9.389 -9.272 20.045 1.00 64.81 201 ARG A N 1
ATOM 1529 C CA . ARG A 1 201 ? 10.777 -9.745 19.857 1.00 64.81 201 ARG A CA 1
ATOM 1530 C C . ARG A 1 201 ? 10.871 -11.165 19.295 1.00 64.81 201 ARG A C 1
ATOM 1532 O O . ARG A 1 201 ? 11.778 -11.442 18.512 1.00 64.81 201 ARG A O 1
ATOM 1539 N N . VAL A 1 202 ? 9.962 -12.069 19.662 1.00 57.00 202 VAL A N 1
ATOM 1540 C CA . VAL A 1 202 ? 9.982 -13.464 19.178 1.00 57.00 202 VAL A CA 1
ATOM 1541 C C . VAL A 1 202 ? 9.447 -13.575 17.744 1.00 57.00 202 VAL A C 1
ATOM 1543 O O . VAL A 1 202 ? 9.991 -14.346 16.952 1.00 57.00 202 VAL A O 1
ATOM 1546 N N . ALA A 1 203 ? 8.487 -12.731 17.348 1.00 55.88 203 ALA A N 1
ATOM 1547 C CA . ALA A 1 203 ? 7.989 -12.660 15.970 1.00 55.88 203 ALA A CA 1
ATOM 1548 C C . ALA A 1 203 ? 9.052 -12.214 14.938 1.00 55.88 203 ALA A C 1
ATOM 1550 O O . ALA A 1 203 ? 8.862 -12.404 13.740 1.00 55.88 203 ALA A O 1
ATOM 1551 N N . GLY A 1 204 ? 10.188 -11.657 15.377 1.00 50.22 204 GLY A N 1
ATOM 1552 C CA . GLY A 1 204 ? 11.325 -11.324 14.510 1.00 50.22 204 GLY A CA 1
ATOM 1553 C C . GLY A 1 204 ? 12.302 -12.477 14.242 1.00 50.22 204 GLY A C 1
ATOM 1554 O O . GLY A 1 204 ? 13.250 -12.288 13.483 1.00 50.22 204 GLY A O 1
ATOM 1555 N N . ARG A 1 205 ? 12.122 -13.654 14.866 1.00 46.91 205 ARG A N 1
ATOM 1556 C CA . ARG A 1 205 ? 13.089 -14.770 14.796 1.00 46.91 205 ARG A CA 1
ATOM 1557 C C . ARG A 1 205 ? 12.486 -16.122 14.419 1.00 46.91 205 ARG A C 1
ATOM 1559 O O . ARG A 1 205 ? 13.146 -17.148 14.572 1.00 46.91 205 ARG A O 1
ATOM 1566 N N . ILE A 1 206 ? 11.266 -16.138 13.895 1.00 48.91 206 ILE A N 1
ATOM 1567 C CA . ILE A 1 206 ? 10.798 -17.287 13.126 1.00 48.91 206 ILE A CA 1
ATOM 1568 C C . ILE A 1 206 ? 11.378 -17.079 11.730 1.00 48.91 206 ILE A C 1
ATOM 1570 O O . ILE A 1 206 ? 10.818 -16.352 10.914 1.00 48.91 206 ILE A O 1
ATOM 1574 N N . ALA A 1 207 ? 12.562 -17.650 11.490 1.00 52.41 207 ALA A N 1
ATOM 1575 C CA . ALA A 1 207 ? 13.005 -17.881 10.124 1.00 52.41 207 ALA A CA 1
ATOM 1576 C C . ALA A 1 207 ? 11.840 -18.590 9.415 1.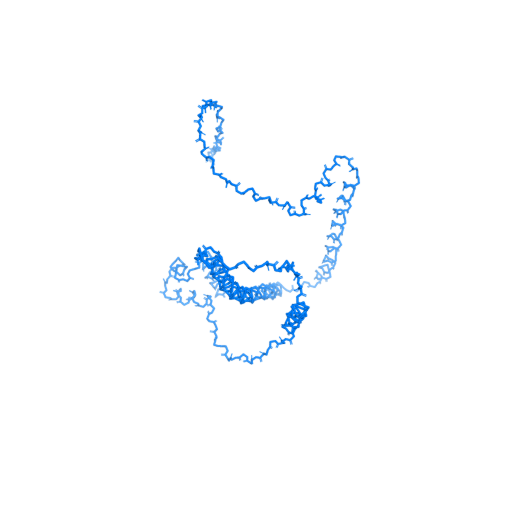00 52.41 207 ALA A C 1
ATOM 1578 O O . ALA A 1 207 ? 11.342 -19.573 9.977 1.00 52.41 207 ALA A O 1
ATOM 1579 N N . PRO A 1 208 ? 11.348 -18.078 8.273 1.00 57.75 208 PRO A N 1
ATOM 1580 C CA . PRO A 1 208 ? 10.255 -18.720 7.565 1.00 57.75 208 PRO A CA 1
ATOM 1581 C C . PRO A 1 208 ? 10.668 -20.171 7.356 1.00 57.75 208 PRO A C 1
ATOM 1583 O O . PRO A 1 208 ? 11.709 -20.438 6.753 1.00 57.75 208 PRO A O 1
ATOM 1586 N N . VAL A 1 209 ? 9.907 -21.099 7.942 1.00 52.31 209 VAL A N 1
ATOM 1587 C CA . VAL A 1 209 ? 10.057 -22.524 7.667 1.00 52.31 209 VAL A CA 1
ATOM 1588 C C . VAL A 1 209 ? 9.912 -22.627 6.162 1.00 52.31 209 VAL A C 1
ATOM 1590 O O . VAL A 1 209 ? 8.827 -22.429 5.625 1.00 52.31 209 VAL A O 1
ATOM 1593 N N . SER A 1 210 ? 11.038 -22.822 5.482 1.00 48.47 210 SER A N 1
ATOM 1594 C CA . SER A 1 210 ? 11.084 -23.039 4.050 1.00 48.47 210 SER A CA 1
ATOM 1595 C C . SER A 1 210 ? 10.465 -24.407 3.821 1.00 48.47 210 SER A C 1
ATOM 1597 O O . SER A 1 210 ? 11.161 -25.417 3.761 1.00 48.47 210 SER A O 1
ATOM 1599 N N . THR A 1 211 ? 9.134 -24.460 3.787 1.00 60.50 211 THR A N 1
ATOM 1600 C CA . THR A 1 211 ? 8.419 -25.547 3.134 1.00 60.50 211 THR A CA 1
ATOM 1601 C C . THR A 1 211 ? 9.057 -25.688 1.756 1.00 60.50 211 THR A C 1
ATOM 1603 O O . THR A 1 211 ? 9.072 -24.699 1.017 1.00 60.50 211 THR A O 1
ATOM 1606 N N . PRO A 1 212 ? 9.653 -26.852 1.434 1.00 64.94 212 PRO A N 1
ATOM 1607 C CA . PRO A 1 212 ? 10.173 -27.118 0.103 1.00 64.94 212 PRO A CA 1
ATOM 1608 C C . PRO A 1 212 ? 9.088 -26.724 -0.899 1.00 64.94 212 PRO A C 1
ATOM 1610 O O . PRO A 1 212 ? 7.947 -27.160 -0.708 1.00 64.94 212 PRO A O 1
ATOM 1613 N N . PRO A 1 213 ? 9.384 -25.852 -1.880 1.00 57.47 213 PRO A N 1
ATOM 1614 C CA . PRO A 1 213 ? 8.379 -25.417 -2.830 1.00 57.47 213 PRO A CA 1
ATOM 1615 C C . PRO A 1 213 ? 7.799 -26.676 -3.466 1.00 57.47 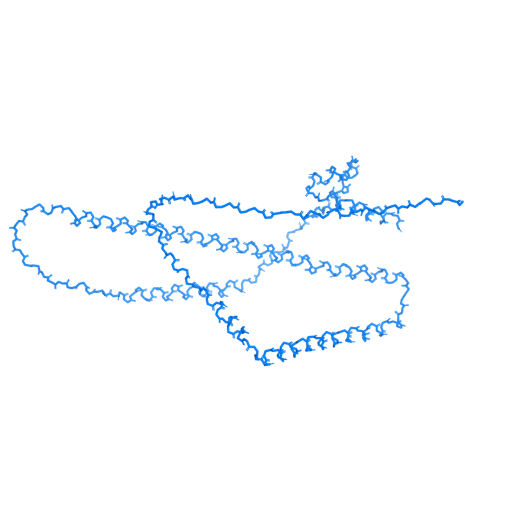213 PRO A C 1
ATOM 1617 O O . PRO A 1 213 ? 8.528 -27.486 -4.045 1.00 57.47 213 PRO A O 1
ATOM 1620 N N . ALA A 1 214 ? 6.493 -26.877 -3.275 1.00 64.38 214 ALA A N 1
ATOM 1621 C CA . ALA A 1 214 ? 5.749 -27.850 -4.052 1.00 64.38 214 ALA A CA 1
ATOM 1622 C C . ALA A 1 214 ? 6.079 -27.595 -5.532 1.00 64.38 214 ALA A C 1
ATOM 1624 O O . ALA A 1 214 ? 6.275 -26.429 -5.880 1.00 64.38 214 ALA A O 1
ATOM 1625 N N . PRO A 1 215 ? 6.202 -28.636 -6.376 1.00 68.31 215 PRO A N 1
ATOM 1626 C CA . PRO A 1 215 ? 6.512 -28.469 -7.791 1.00 68.31 215 PRO A CA 1
ATOM 1627 C C . PRO A 1 215 ? 5.549 -27.441 -8.380 1.00 68.31 215 PRO A C 1
ATOM 1629 O O . PRO A 1 215 ? 4.359 -27.710 -8.527 1.00 68.31 215 PRO A O 1
ATOM 1632 N N . THR A 1 216 ? 6.076 -26.237 -8.599 1.00 63.31 216 THR A N 1
ATOM 1633 C CA . THR A 1 216 ? 5.333 -25.082 -9.073 1.00 63.31 216 THR A CA 1
ATOM 1634 C C . THR A 1 216 ? 4.810 -25.463 -10.442 1.00 63.31 216 THR A C 1
ATOM 1636 O O . THR A 1 216 ? 5.592 -25.630 -11.381 1.00 63.31 216 THR A O 1
ATOM 1639 N N . GLU A 1 217 ? 3.499 -25.681 -10.541 1.00 67.12 217 GLU A N 1
ATOM 1640 C CA . GLU A 1 217 ? 2.836 -25.740 -11.836 1.00 67.12 217 GLU A CA 1
ATOM 1641 C C . GLU A 1 217 ? 3.265 -24.487 -12.605 1.00 67.12 217 GLU A C 1
ATOM 1643 O O . GLU A 1 217 ? 3.284 -23.406 -12.009 1.00 67.12 217 GLU A O 1
ATOM 1648 N N . PRO A 1 218 ? 3.712 -24.620 -13.864 1.00 76.81 218 PRO A N 1
ATOM 1649 C CA . PRO A 1 218 ? 4.252 -23.497 -14.611 1.00 76.81 218 PRO A CA 1
ATOM 1650 C C . PRO A 1 218 ? 3.194 -22.397 -14.650 1.00 76.81 218 PRO A C 1
ATOM 1652 O O . PRO A 1 218 ? 2.146 -22.550 -15.276 1.00 76.81 218 PRO A O 1
ATOM 1655 N N . GLU A 1 219 ? 3.453 -21.318 -13.916 1.00 76.44 219 GLU A N 1
ATOM 1656 C CA . GLU A 1 219 ? 2.557 -20.179 -13.832 1.00 76.44 219 GLU A CA 1
ATOM 1657 C C . GLU A 1 219 ? 2.454 -19.592 -15.239 1.00 76.44 219 GLU A C 1
ATOM 1659 O O . GLU A 1 219 ? 3.444 -19.124 -15.805 1.00 76.44 219 GLU A O 1
ATOM 1664 N N . ILE A 1 220 ? 1.273 -19.713 -15.846 1.00 84.19 220 ILE A N 1
ATOM 1665 C CA . ILE A 1 220 ? 1.042 -19.280 -17.223 1.00 84.19 220 ILE A CA 1
ATOM 1666 C C . ILE A 1 220 ? 1.243 -17.771 -17.252 1.00 84.19 220 ILE A C 1
ATOM 1668 O O . ILE A 1 220 ? 0.423 -17.016 -16.719 1.00 84.19 220 ILE A O 1
ATOM 1672 N N . THR A 1 221 ? 2.334 -17.326 -17.870 1.00 91.69 221 THR A N 1
ATOM 1673 C CA . THR A 1 221 ? 2.667 -15.909 -17.878 1.00 91.69 221 THR A CA 1
ATOM 1674 C C . THR A 1 221 ? 1.636 -15.143 -18.705 1.00 91.69 221 THR A C 1
ATOM 1676 O O . THR A 1 221 ? 1.050 -15.665 -19.655 1.00 91.69 221 THR A O 1
ATOM 1679 N N . ILE A 1 222 ? 1.407 -13.872 -18.370 1.00 92.38 222 ILE A N 1
ATOM 1680 C CA . ILE A 1 222 ? 0.471 -13.005 -19.110 1.00 92.38 222 ILE A CA 1
ATOM 1681 C C . ILE A 1 222 ? 0.819 -12.968 -20.612 1.00 92.38 222 ILE A C 1
ATOM 1683 O O . ILE A 1 222 ? -0.074 -12.922 -21.455 1.00 92.38 222 ILE A O 1
ATOM 1687 N N . SER A 1 223 ? 2.107 -13.049 -20.956 1.00 94.75 223 SER A N 1
ATOM 1688 C CA . SER A 1 223 ? 2.586 -13.126 -22.340 1.00 94.75 223 SER A CA 1
ATOM 1689 C C . SER A 1 223 ? 2.080 -14.371 -23.075 1.00 94.75 223 SER A C 1
ATOM 1691 O O . SER A 1 223 ? 1.661 -14.259 -24.227 1.00 94.75 223 SER A O 1
ATOM 1693 N N . ASP A 1 224 ? 2.062 -15.528 -22.408 1.00 95.38 224 ASP A N 1
ATOM 1694 C CA . ASP A 1 224 ? 1.569 -16.787 -22.982 1.00 95.38 224 ASP A CA 1
ATOM 1695 C C . ASP A 1 224 ? 0.056 -16.717 -23.226 1.00 95.38 224 ASP A C 1
ATOM 1697 O O . ASP A 1 224 ? -0.438 -17.164 -24.262 1.00 95.38 224 ASP A O 1
ATOM 1701 N N . GLN A 1 225 ? -0.687 -16.081 -22.312 1.00 96.56 225 GLN A N 1
ATOM 1702 C CA . GLN A 1 225 ? -2.130 -15.862 -22.463 1.00 96.56 225 GLN A CA 1
ATOM 1703 C C . GLN A 1 225 ? -2.437 -14.912 -23.629 1.00 96.56 225 GLN A C 1
ATOM 1705 O O . GLN A 1 225 ? -3.302 -15.208 -24.455 1.00 96.56 225 GLN A O 1
ATOM 1710 N N . ILE A 1 226 ? -1.699 -13.800 -23.747 1.00 97.31 226 ILE A N 1
ATOM 1711 C CA . ILE A 1 226 ? -1.817 -12.862 -24.876 1.00 97.31 226 ILE A CA 1
ATOM 1712 C C . ILE A 1 226 ? -1.553 -13.585 -26.203 1.00 97.31 226 ILE A C 1
ATOM 1714 O O . ILE A 1 226 ? -2.309 -13.402 -27.159 1.00 97.31 226 ILE A O 1
ATOM 1718 N N . GLN A 1 227 ? -0.522 -14.432 -26.264 1.00 96.75 227 GLN A N 1
ATOM 1719 C CA . GLN A 1 227 ? -0.179 -15.180 -27.473 1.00 96.75 227 GLN A CA 1
ATOM 1720 C C . GLN A 1 227 ? -1.249 -16.219 -27.825 1.00 96.75 227 GLN A C 1
ATOM 1722 O O . GLN A 1 227 ? -1.652 -16.317 -28.985 1.00 96.75 227 GLN A O 1
ATOM 1727 N N . ALA A 1 228 ? -1.760 -16.953 -26.835 1.00 97.19 228 ALA A N 1
ATOM 1728 C CA . ALA A 1 228 ? -2.835 -17.918 -27.038 1.00 97.19 228 ALA A CA 1
ATOM 1729 C C . ALA A 1 228 ? -4.095 -17.253 -27.620 1.00 97.19 228 ALA A C 1
ATOM 1731 O O . ALA A 1 228 ? -4.705 -17.792 -28.543 1.00 97.19 228 ALA A O 1
ATOM 1732 N N . LEU A 1 229 ? -4.459 -16.062 -27.134 1.00 97.88 229 LEU A N 1
ATOM 1733 C CA . LEU A 1 229 ? -5.595 -15.300 -27.658 1.00 97.88 229 LEU A CA 1
ATOM 1734 C C . LEU A 1 229 ? -5.319 -14.702 -29.048 1.00 97.88 229 LEU A C 1
ATOM 1736 O O . LEU A 1 229 ? -6.211 -14.681 -29.897 1.00 97.88 229 LEU A O 1
ATOM 1740 N N . ALA A 1 230 ? -4.086 -14.273 -29.324 1.00 97.75 230 ALA A N 1
ATOM 1741 C CA . ALA A 1 230 ? -3.692 -13.804 -30.651 1.00 97.75 230 ALA A CA 1
ATOM 1742 C C . ALA A 1 230 ? -3.737 -14.931 -31.700 1.00 97.75 230 ALA A C 1
ATOM 1744 O O . ALA A 1 230 ? -4.200 -14.711 -32.819 1.00 97.75 230 ALA A O 1
ATOM 1745 N N . LEU A 1 231 ? -3.344 -16.157 -31.331 1.00 97.50 231 LEU A N 1
ATOM 1746 C CA . LEU A 1 231 ? -3.466 -17.349 -32.185 1.00 97.50 231 LEU A CA 1
ATOM 1747 C C . LEU A 1 231 ? -4.925 -17.723 -32.484 1.00 97.50 231 LEU A C 1
ATOM 1749 O O . LEU A 1 231 ? -5.205 -18.308 -33.527 1.00 97.50 231 LEU A O 1
ATOM 1753 N N . GLN A 1 232 ? -5.864 -17.345 -31.613 1.00 98.06 232 GLN A N 1
ATOM 1754 C CA . GLN A 1 232 ? -7.306 -17.464 -31.871 1.00 98.06 232 GLN A CA 1
ATOM 1755 C C . GLN A 1 232 ? -7.830 -16.391 -32.844 1.00 98.06 232 GLN A C 1
ATOM 1757 O O . GLN A 1 232 ? -9.016 -16.385 -33.166 1.00 98.06 232 GLN A O 1
ATOM 1762 N N . GLY A 1 233 ? -6.973 -15.478 -33.314 1.00 97.94 233 GLY A N 1
ATOM 1763 C CA . GLY A 1 233 ? -7.337 -14.397 -34.227 1.00 97.94 233 GLY A CA 1
ATOM 1764 C C . GLY A 1 233 ? -8.002 -13.195 -33.553 1.00 97.94 233 GLY A C 1
ATOM 1765 O O . GLY A 1 233 ? -8.550 -12.349 -34.260 1.00 97.94 233 GLY A O 1
ATOM 1766 N N . LYS A 1 234 ? -7.967 -13.093 -32.215 1.00 98.38 234 LYS A N 1
ATOM 1767 C CA . LYS A 1 234 ? -8.497 -11.923 -31.499 1.00 98.38 234 LYS A CA 1
ATOM 1768 C C . LYS A 1 234 ? -7.635 -10.691 -31.770 1.00 98.38 234 LYS A C 1
ATOM 1770 O O . LYS A 1 234 ? -6.409 -10.768 -31.856 1.00 98.38 234 LYS A O 1
ATOM 1775 N N . SER A 1 235 ? -8.279 -9.535 -31.883 1.00 98.25 235 SER A N 1
ATOM 1776 C CA . SER A 1 235 ? -7.590 -8.253 -32.038 1.00 98.25 235 SER A CA 1
ATOM 1777 C C . SER A 1 235 ? -6.949 -7.790 -30.723 1.00 98.25 235 SER A C 1
ATOM 1779 O O . SER A 1 235 ? -7.427 -8.119 -29.637 1.00 98.25 235 SER A O 1
ATOM 1781 N N . SER A 1 236 ? -5.910 -6.947 -30.790 1.00 97.75 236 SER A N 1
ATOM 1782 C CA . SER A 1 236 ? -5.224 -6.411 -29.598 1.00 97.75 236 SER A CA 1
ATOM 1783 C C . SER A 1 236 ? -6.179 -5.750 -28.596 1.00 97.75 236 SER A C 1
ATOM 1785 O O . SER A 1 236 ? -5.982 -5.845 -27.387 1.00 97.75 236 SER A O 1
ATOM 1787 N N . ARG A 1 237 ? -7.243 -5.100 -29.090 1.00 98.31 237 ARG A N 1
ATOM 1788 C CA . ARG A 1 237 ? -8.265 -4.457 -28.255 1.00 98.31 237 ARG A CA 1
ATOM 1789 C C . ARG A 1 237 ? -9.145 -5.470 -27.519 1.00 98.31 237 ARG A C 1
ATOM 1791 O O . ARG A 1 237 ? -9.479 -5.244 -26.357 1.00 98.31 237 ARG A O 1
ATOM 1798 N N . GLU A 1 238 ? -9.525 -6.561 -28.177 1.00 98.19 238 GLU A N 1
ATOM 1799 C CA . GLU A 1 238 ? -10.314 -7.635 -27.559 1.00 98.19 238 GLU A CA 1
ATOM 1800 C C . GLU A 1 238 ? -9.493 -8.349 -26.484 1.00 98.19 238 GLU A C 1
ATOM 1802 O O . GLU A 1 238 ? -9.972 -8.499 -25.364 1.00 98.19 238 GLU A O 1
ATOM 1807 N N . ILE A 1 239 ? -8.228 -8.661 -26.782 1.00 98.25 239 ILE A N 1
ATOM 1808 C CA . ILE A 1 239 ? -7.284 -9.271 -25.831 1.00 98.25 239 ILE A CA 1
ATOM 1809 C C . ILE A 1 239 ? -7.110 -8.387 -24.588 1.00 98.25 239 ILE A C 1
ATOM 1811 O O . ILE A 1 239 ? -7.183 -8.869 -23.460 1.00 98.25 239 ILE A O 1
ATOM 1815 N N . ALA A 1 240 ? -6.923 -7.079 -24.786 1.00 97.81 240 ALA A N 1
ATOM 1816 C CA . ALA A 1 240 ? -6.806 -6.107 -23.700 1.00 97.81 240 ALA A CA 1
ATOM 1817 C C . ALA A 1 240 ? -8.058 -6.072 -22.808 1.00 97.81 240 ALA A C 1
ATOM 1819 O O . ALA A 1 240 ? -7.950 -6.017 -21.585 1.00 97.81 240 ALA A O 1
ATOM 1820 N N . THR A 1 241 ? -9.244 -6.147 -23.419 1.00 98.06 241 THR A N 1
ATOM 1821 C CA . THR A 1 241 ? -10.522 -6.143 -22.694 1.00 98.06 241 THR A CA 1
ATOM 1822 C C . THR A 1 241 ? -10.717 -7.435 -21.895 1.00 98.06 241 THR A C 1
ATOM 1824 O O . THR A 1 241 ? -11.161 -7.381 -20.754 1.00 98.06 241 THR A O 1
ATOM 1827 N N . GLU A 1 242 ? -10.354 -8.585 -22.465 1.00 98.00 242 GLU A N 1
ATOM 1828 C CA . GLU A 1 242 ? -10.520 -9.905 -21.843 1.00 98.00 242 GLU A CA 1
ATOM 1829 C C . GLU A 1 242 ? -9.557 -10.146 -20.678 1.00 98.00 242 GLU A C 1
ATOM 1831 O O . GLU A 1 242 ? -9.955 -10.694 -19.655 1.00 98.00 242 GLU A O 1
ATOM 1836 N N . LEU A 1 243 ? -8.310 -9.684 -20.800 1.00 97.38 243 LEU A N 1
ATOM 1837 C CA . LEU A 1 243 ? -7.293 -9.818 -19.751 1.00 97.38 243 LEU A CA 1
ATOM 1838 C C . LEU A 1 243 ? -7.268 -8.632 -18.771 1.00 97.38 243 LEU A C 1
ATOM 1840 O O . LEU A 1 243 ? -6.413 -8.587 -17.884 1.00 97.38 243 LEU A O 1
ATOM 1844 N N . ALA A 1 244 ? -8.167 -7.656 -18.948 1.00 97.06 244 ALA A N 1
ATOM 1845 C CA . ALA A 1 244 ? -8.183 -6.387 -18.218 1.00 97.06 244 ALA A CA 1
ATOM 1846 C C . ALA A 1 244 ? -6.811 -5.671 -18.212 1.00 97.06 244 ALA A C 1
ATOM 1848 O O . ALA A 1 244 ? -6.393 -5.101 -17.204 1.00 97.06 244 ALA A O 1
ATOM 1849 N N . GLN A 1 245 ? -6.102 -5.703 -19.347 1.00 97.25 245 GLN A N 1
ATOM 1850 C CA . GLN A 1 245 ? -4.784 -5.084 -19.527 1.00 97.25 245 GLN A CA 1
ATOM 1851 C C . GLN A 1 245 ? -4.866 -3.819 -20.400 1.00 97.25 245 GLN A C 1
ATOM 1853 O O . GLN A 1 245 ? -5.736 -3.716 -21.266 1.00 97.25 245 GLN A O 1
ATOM 1858 N N . PRO A 1 246 ? -3.943 -2.850 -20.251 1.00 96.06 246 PRO A N 1
ATOM 1859 C CA . PRO A 1 246 ? -3.859 -1.701 -21.150 1.00 96.06 246 PRO A CA 1
ATOM 1860 C C . PRO A 1 246 ? -3.545 -2.122 -22.593 1.00 96.06 246 PRO A C 1
ATOM 1862 O O . PRO A 1 246 ? -2.600 -2.873 -22.840 1.00 96.06 246 PRO A O 1
ATOM 1865 N N . ILE A 1 247 ? -4.269 -1.570 -23.573 1.00 97.94 247 ILE A N 1
ATOM 1866 C CA . ILE A 1 247 ? -4.099 -1.923 -24.996 1.00 97.94 247 ILE A CA 1
ATOM 1867 C C . ILE A 1 247 ? -2.658 -1.740 -25.500 1.00 97.94 247 ILE A C 1
ATOM 1869 O O . ILE A 1 247 ? -2.138 -2.602 -26.203 1.00 97.94 247 ILE A O 1
ATOM 1873 N N . GLY A 1 248 ? -1.977 -0.671 -25.071 1.00 95.25 248 GLY A N 1
ATOM 1874 C CA . GLY A 1 248 ? -0.591 -0.408 -25.468 1.00 95.25 248 GLY A CA 1
ATOM 1875 C C . GLY A 1 248 ? 0.397 -1.468 -24.969 1.00 95.25 248 GLY A C 1
ATOM 1876 O O . GLY A 1 248 ? 1.377 -1.755 -25.650 1.00 95.25 248 GLY A O 1
ATOM 1877 N N . GLN A 1 249 ? 0.131 -2.094 -23.817 1.00 96.25 249 GLN A N 1
ATOM 1878 C CA . GLN A 1 249 ? 0.962 -3.183 -23.295 1.00 96.25 249 GLN A CA 1
ATOM 1879 C C . GLN A 1 249 ? 0.799 -4.452 -24.137 1.00 96.25 249 GLN A C 1
ATOM 1881 O O . GLN A 1 249 ? 1.793 -5.096 -24.469 1.00 96.25 249 GLN A O 1
ATOM 1886 N N . VAL A 1 250 ? -0.434 -4.777 -24.532 1.00 98.19 250 VAL A N 1
ATOM 1887 C CA . VAL A 1 250 ? -0.725 -5.916 -25.415 1.00 98.19 250 VAL A CA 1
ATOM 1888 C C . VAL A 1 250 ? -0.050 -5.730 -26.776 1.00 98.19 250 VAL A C 1
ATOM 1890 O O . VAL A 1 250 ? 0.642 -6.628 -27.251 1.00 98.19 250 VAL A O 1
ATOM 1893 N N . GLU A 1 251 ? -0.176 -4.546 -27.379 1.00 98.00 251 GLU A N 1
ATOM 1894 C CA . GLU A 1 251 ? 0.486 -4.230 -28.649 1.00 98.00 251 GLU A CA 1
ATOM 1895 C C . GLU A 1 251 ? 2.012 -4.304 -28.548 1.00 98.00 251 GLU A C 1
ATOM 1897 O O . GLU A 1 251 ? 2.666 -4.829 -29.450 1.00 98.00 251 GLU A O 1
ATOM 1902 N N . LEU A 1 252 ? 2.592 -3.803 -27.454 1.00 97.25 252 LEU A N 1
ATOM 1903 C CA . LEU A 1 252 ? 4.032 -3.867 -27.227 1.00 97.25 252 LEU A CA 1
ATOM 1904 C C . LEU A 1 252 ? 4.521 -5.319 -27.171 1.00 97.25 252 LEU A C 1
ATOM 1906 O O . LEU A 1 252 ? 5.490 -5.649 -27.849 1.00 97.25 252 LEU A O 1
ATOM 1910 N N . ILE A 1 253 ? 3.842 -6.183 -26.413 1.00 97.06 253 ILE A N 1
ATOM 1911 C CA . ILE A 1 253 ? 4.213 -7.599 -26.269 1.00 97.06 253 ILE A CA 1
ATOM 1912 C C . ILE A 1 253 ? 4.140 -8.319 -27.621 1.00 97.06 253 ILE A C 1
ATOM 1914 O O . ILE A 1 253 ? 5.111 -8.963 -28.021 1.00 97.06 253 ILE A O 1
ATOM 1918 N N . LEU A 1 254 ? 3.044 -8.141 -28.367 1.00 97.44 254 LEU A N 1
ATOM 1919 C CA . LEU A 1 254 ? 2.887 -8.735 -29.699 1.00 97.44 254 LEU A CA 1
ATOM 1920 C C . LEU A 1 254 ? 3.966 -8.241 -30.679 1.00 97.44 254 LEU A C 1
ATOM 1922 O O . LEU A 1 254 ? 4.521 -9.024 -31.451 1.00 97.44 254 LEU A O 1
ATOM 1926 N N . ASN A 1 255 ? 4.318 -6.953 -30.629 1.00 97.12 255 ASN A N 1
ATOM 1927 C CA . ASN A 1 255 ? 5.368 -6.381 -31.474 1.00 97.12 255 ASN A CA 1
ATOM 1928 C C . ASN A 1 255 ? 6.770 -6.888 -31.109 1.00 97.12 255 ASN A C 1
ATOM 1930 O O . ASN A 1 255 ? 7.587 -7.119 -32.005 1.00 97.12 255 ASN A O 1
ATOM 1934 N N . LEU A 1 256 ? 7.063 -7.057 -29.816 1.00 95.06 256 LEU A N 1
ATOM 1935 C CA . LEU A 1 256 ? 8.332 -7.617 -29.349 1.00 95.06 256 LEU A CA 1
ATOM 1936 C C . LEU A 1 256 ? 8.493 -9.069 -29.812 1.00 95.06 256 LEU A C 1
ATOM 1938 O O . LEU A 1 256 ? 9.555 -9.416 -30.328 1.00 95.06 256 LEU A O 1
ATOM 1942 N N . GLN A 1 257 ? 7.433 -9.876 -29.721 1.00 93.69 257 GLN A N 1
ATOM 1943 C CA . GLN A 1 257 ? 7.437 -11.261 -30.204 1.00 93.69 257 GLN A CA 1
ATOM 1944 C C . GLN A 1 257 ? 7.614 -11.343 -31.722 1.00 93.69 257 GLN A C 1
ATOM 1946 O O . GLN A 1 257 ? 8.514 -12.029 -32.209 1.00 93.69 257 GLN A O 1
ATOM 1951 N N . LYS A 1 258 ? 6.837 -10.561 -32.480 1.00 95.50 258 LYS A N 1
ATOM 1952 C CA . LYS A 1 258 ? 6.964 -10.502 -33.941 1.00 95.50 258 LYS A CA 1
ATOM 1953 C C . LYS A 1 258 ? 8.379 -10.118 -34.380 1.00 95.50 258 LYS A C 1
ATOM 1955 O O . LYS A 1 258 ? 8.869 -10.609 -35.391 1.00 95.50 258 LYS A O 1
ATOM 1960 N N . ARG A 1 259 ? 9.051 -9.241 -33.625 1.00 95.44 259 ARG A N 1
ATOM 1961 C CA . ARG A 1 259 ? 10.450 -8.877 -33.882 1.00 95.44 259 ARG A CA 1
ATOM 1962 C C . ARG A 1 259 ? 11.413 -10.022 -33.563 1.00 95.44 259 ARG A C 1
ATOM 1964 O O . ARG A 1 259 ? 12.368 -10.193 -34.311 1.00 95.44 259 ARG A O 1
ATOM 1971 N N . SER A 1 260 ? 11.184 -10.782 -32.490 1.00 93.50 260 SER A N 1
ATOM 1972 C CA . SER A 1 260 ? 12.030 -11.934 -32.150 1.00 93.50 260 SER A CA 1
ATOM 1973 C C . SER A 1 260 ? 11.905 -13.094 -33.135 1.00 93.50 260 SER A C 1
ATOM 1975 O O . SER A 1 260 ? 12.893 -13.773 -33.363 1.00 93.50 260 SER A O 1
ATOM 1977 N N . GLU A 1 261 ? 10.739 -13.291 -33.757 1.00 93.25 261 GLU A N 1
ATOM 1978 C CA . GLU A 1 261 ? 10.542 -14.329 -34.785 1.00 93.25 261 GLU A CA 1
ATOM 1979 C C . GLU A 1 261 ? 11.211 -13.990 -36.127 1.00 93.25 261 GLU A C 1
ATOM 1981 O O . GLU A 1 261 ? 11.448 -14.874 -36.946 1.00 93.25 261 GLU A O 1
ATOM 1986 N N . MET A 1 262 ? 11.496 -12.708 -36.376 1.00 91.44 262 MET A N 1
ATOM 1987 C CA . MET A 1 262 ? 12.151 -12.241 -37.605 1.00 91.44 262 MET A CA 1
ATOM 1988 C C . MET A 1 262 ? 13.683 -12.208 -37.519 1.00 91.44 262 MET A C 1
ATOM 1990 O O . MET A 1 262 ? 14.326 -11.902 -38.525 1.00 91.44 262 MET A O 1
ATOM 1994 N N . SER A 1 263 ? 14.259 -12.456 -36.340 1.00 85.19 263 SER A N 1
ATOM 1995 C CA . SER A 1 263 ? 15.708 -12.472 -36.108 1.00 85.19 263 SER A CA 1
ATOM 1996 C C . SER A 1 263 ? 16.260 -13.887 -36.070 1.00 85.19 263 SER A C 1
ATOM 1998 O O . SER A 1 263 ? 17.477 -13.989 -36.343 1.00 85.19 263 SER A O 1
#

Mean predicted aligned error: 20.66 Å

Foldseek 3Di:
DDDDDDDDDDDDDDDDDDDDDDDDDDDDDPDDPDPPPVPDPPPPVVVVVVVPPPDDPVVVVVVVVVVVVVVVVVVVVVVVVVVVVVVCVVVDDDPVVVVVVVVVVVVVVCVVVVVVVVVVVVVVVVVVVVVVVVVVVVVVVVVVVVVVVVVVVVVVVVVPPPPPDPPDDDDDPPDDPPPPPPVVVVVVVVVVVVVVVVVVVVVVPPPPPPPPPDPPDPDCDLLNQLVVVVVVVDDLVRSCVVVVHDSVVSVVSVVVVVVVVVD

Sequence (263 aa):
MQLGPTTPPQNEQPAAQSAATDAQMTQDTPDSGVVEVQTQPSGYGSLLERFNAENSLLPNILIIGAMVMLVFLMMRALRKTSQQNRSRANTMGTPSERIAEIRDHAEQSMEPGRKLMVDAEDIARRLGAALDNKAARLELLIEEADTKLDQLNRAVARSDAPATDSNEVSTPPTSTPTRTIDPALLDRARVEQDIEERQTRVAGRIAPVSTPPAPTEPEITISDQIQALALQGKSSREIATELAQPIGQVELILNLQKRSEMS

Solvent-accessible surface area (backbone atoms only — not comparable to full-atom values): 16719 Å² total; per-residue (Å²): 142,84,84,81,88,84,81,81,85,82,82,86,77,89,87,82,76,92,77,89,77,93,73,93,74,91,71,90,74,80,90,69,87,70,77,78,77,80,74,70,78,69,84,66,62,68,67,59,59,68,72,69,66,79,87,58,69,62,65,55,52,51,52,52,49,52,50,52,50,50,53,50,52,51,53,52,51,51,50,56,55,49,55,56,51,58,68,47,66,79,62,74,65,57,76,68,54,52,55,50,51,54,50,55,51,49,56,63,62,48,52,61,56,54,51,52,52,52,52,49,51,53,50,52,54,52,50,49,57,54,48,53,55,50,49,57,52,49,54,53,52,50,54,52,49,51,55,50,49,53,53,49,52,53,53,51,55,62,67,68,51,77,82,79,81,76,88,67,97,69,86,78,80,89,72,77,83,73,82,71,74,61,66,68,59,59,54,50,56,54,52,54,54,54,52,55,56,48,51,61,60,52,71,74,65,66,70,77,79,78,67,75,78,67,86,72,71,81,75,79,47,70,69,57,54,54,48,57,44,44,76,71,68,49,51,55,64,55,51,14,62,75,68,74,43,62,46,69,58,46,47,48,53,55,52,52,49,58,51,60,77,74,107

Radius of gyration: 37.3 Å; Cα contacts (8 Å, |Δi|>4): 24; chains: 1; bounding box: 80×72×120 Å

Secondary structure (DSSP, 8-state):
--PPPPPPPP--------------------------------TTHHHHHGGGSTT-HHHHHHHHHHHHHHHHHHHHHHHHHHHHHHHHTT----HHHHHHHHHHHHHHHHHHHHHHHHHHHHHHHHHHHHHHHHHHHHHHHHHHHHHHHHHHHHHHHHHHS---------------------HHHHHHHHHHHHHHHHHHHHTT------PPPP-------HHHHHHHHHHTT--HHHHHHHTT--HHHHHHHHHHHHHHHT-

pLDDT: mean 77.67, std 17.51, range [43.25, 98.38]